Protein AF-A0A938UUN6-F1 (afdb_monomer_lite)

Secondary structure (DSSP, 8-state):
----HHHHHHHHHHHHHTTSS------------SS-SSSS--SS-TTSHHHHHHHHHHHHHHHHHHHHHHHHHHHHHHHGGGS---HHHHHHHHHHHHHHHHHHHHHHHHHHHHHHHH--SHHHHHHHHHHHHHHHHHHHHHHHHHHHHHHHHHHHHHHHHHHHHHHTTT--HHHHHHHHHHHHHHHHHHHHHHHHHHTSGGGGSHHHHHHHHHHHHHHHHHHHHHHHHHHHHHHHHHHHSTTTGGG--TTSS-TTHHHHHHHHHS---THHHHH-HHHHHHHHHHHHHHHHHHHHHHHHHHTT-

Radius of gyration: 27.57 Å; chains: 1; bounding box: 68×47×88 Å

Structure (mmCIF, N/CA/C/O backbone):
data_AF-A0A938UUN6-F1
#
_entry.id   AF-A0A938UUN6-F1
#
loop_
_atom_site.group_PDB
_atom_site.id
_atom_site.type_symbol
_atom_site.label_atom_id
_atom_site.label_alt_id
_atom_site.label_comp_id
_atom_site.label_asym_id
_atom_site.label_entity_id
_atom_site.label_seq_id
_atom_site.pdbx_PDB_ins_code
_atom_site.Cartn_x
_atom_site.Cartn_y
_atom_site.Cartn_z
_atom_site.occupancy
_atom_site.B_iso_or_equiv
_atom_site.auth_seq_id
_atom_site.auth_comp_id
_atom_site.auth_asym_id
_atom_site.auth_atom_id
_atom_site.pdbx_PDB_model_num
ATOM 1 N N . MET A 1 1 ? 4.860 22.320 1.928 1.00 34.38 1 MET A N 1
ATOM 2 C CA . MET A 1 1 ? 6.180 22.088 2.552 1.00 34.38 1 MET A CA 1
ATOM 3 C C . MET A 1 1 ? 6.520 20.613 2.392 1.00 34.38 1 MET A C 1
ATOM 5 O O . MET A 1 1 ? 6.027 19.795 3.152 1.00 34.38 1 MET A O 1
ATOM 9 N N . THR A 1 2 ? 7.254 20.252 1.341 1.00 38.56 2 THR A N 1
ATOM 10 C CA . THR A 1 2 ? 7.712 18.879 1.075 1.00 38.56 2 THR A CA 1
ATOM 11 C C . THR A 1 2 ? 9.034 18.655 1.800 1.00 38.56 2 THR A C 1
ATOM 13 O O . THR A 1 2 ? 10.016 19.330 1.496 1.00 38.56 2 THR A O 1
ATOM 16 N N . ALA A 1 3 ? 9.070 17.740 2.771 1.00 43.06 3 ALA A N 1
ATOM 17 C CA . ALA A 1 3 ? 10.335 17.292 3.344 1.00 43.06 3 ALA A CA 1
ATOM 18 C C . ALA A 1 3 ? 11.211 16.697 2.219 1.00 43.06 3 ALA A C 1
ATOM 20 O O . ALA A 1 3 ? 10.694 15.950 1.383 1.00 43.06 3 ALA A O 1
ATOM 21 N N . PRO A 1 4 ? 12.507 17.038 2.137 1.00 57.47 4 PRO A N 1
ATOM 22 C CA . PRO A 1 4 ? 13.344 16.596 1.031 1.00 57.47 4 PRO A CA 1
ATOM 23 C C . PRO A 1 4 ? 13.562 15.076 1.086 1.00 57.47 4 PRO A C 1
ATOM 25 O O . PRO A 1 4 ? 13.944 14.531 2.122 1.00 57.47 4 PRO A O 1
ATOM 28 N N . LEU A 1 5 ? 13.371 14.403 -0.058 1.00 55.12 5 LEU A N 1
ATOM 29 C CA . LEU A 1 5 ? 13.583 12.960 -0.311 1.00 55.12 5 LEU A CA 1
ATOM 30 C C . LEU A 1 5 ? 14.928 12.407 0.217 1.00 55.12 5 LEU A C 1
ATOM 32 O O . LEU A 1 5 ? 15.085 11.200 0.407 1.00 55.12 5 LEU A O 1
ATOM 36 N N . SER A 1 6 ? 15.904 13.278 0.482 1.00 57.16 6 SER A N 1
ATOM 37 C CA . SER A 1 6 ? 17.183 12.938 1.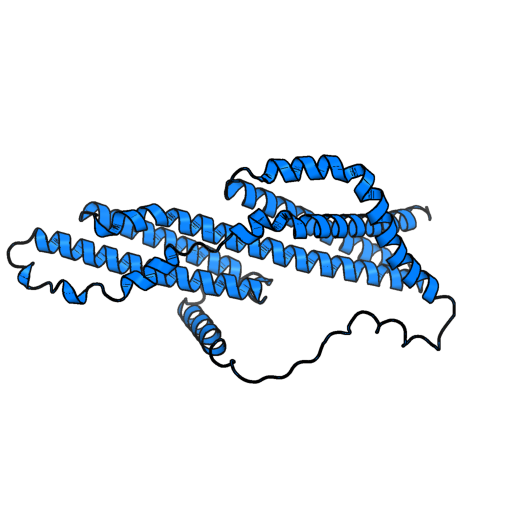111 1.00 57.16 6 SER A CA 1
ATOM 38 C C . SER A 1 6 ? 17.042 12.462 2.563 1.00 57.16 6 SER A C 1
ATOM 40 O O . SER A 1 6 ? 17.804 11.595 2.989 1.00 57.16 6 SER A O 1
ATOM 42 N N . VAL A 1 7 ? 16.058 12.969 3.314 1.00 65.12 7 VAL A N 1
ATOM 43 C CA . VAL A 1 7 ? 15.756 12.514 4.683 1.00 65.12 7 VAL A CA 1
ATOM 44 C C . VAL A 1 7 ? 15.177 11.101 4.652 1.00 65.12 7 VAL A C 1
ATOM 46 O O . VAL A 1 7 ? 15.563 10.258 5.459 1.00 65.12 7 VAL A O 1
ATOM 49 N N . TRP A 1 8 ? 14.333 10.812 3.659 1.00 60.59 8 TRP A N 1
ATOM 50 C CA . TRP A 1 8 ? 13.761 9.485 3.443 1.00 60.59 8 TRP A CA 1
ATOM 51 C C . TRP A 1 8 ? 14.830 8.443 3.086 1.00 60.59 8 TRP A C 1
ATOM 53 O O . TRP A 1 8 ? 14.900 7.407 3.743 1.00 60.59 8 TRP A O 1
ATOM 63 N N . ARG A 1 9 ? 15.744 8.740 2.146 1.00 65.00 9 ARG A N 1
ATOM 64 C CA . ARG A 1 9 ? 16.868 7.829 1.833 1.00 65.00 9 ARG A CA 1
ATOM 65 C C . ARG A 1 9 ? 17.742 7.542 3.055 1.00 65.00 9 ARG A C 1
ATOM 67 O O . ARG A 1 9 ? 18.175 6.408 3.229 1.00 65.00 9 ARG A O 1
ATOM 74 N N . LYS A 1 10 ? 17.969 8.540 3.919 1.00 72.56 10 LYS A N 1
ATOM 75 C CA . LYS A 1 10 ? 18.704 8.353 5.181 1.00 72.56 10 LYS A CA 1
ATOM 76 C C . LYS A 1 10 ? 17.948 7.466 6.172 1.00 72.56 10 LYS A C 1
ATOM 78 O O . LYS A 1 10 ? 18.575 6.626 6.804 1.00 72.56 10 LYS A O 1
ATOM 83 N N . HIS A 1 11 ? 16.628 7.615 6.291 1.00 58.16 11 HIS A N 1
ATOM 84 C CA . HIS A 1 11 ? 15.808 6.756 7.153 1.00 58.16 11 HIS A CA 1
ATOM 85 C C . HIS A 1 11 ? 15.756 5.307 6.654 1.00 58.16 11 HIS A C 1
ATOM 87 O O . HIS A 1 11 ? 15.952 4.391 7.444 1.00 58.16 11 HIS A O 1
ATOM 93 N N . VAL A 1 12 ? 15.578 5.084 5.348 1.00 56.88 12 VAL A N 1
ATOM 94 C CA . VAL A 1 12 ? 15.576 3.729 4.769 1.00 56.88 12 VAL A CA 1
ATOM 95 C C . VAL A 1 12 ? 16.955 3.072 4.894 1.00 56.88 12 VAL A C 1
ATOM 97 O O . VAL A 1 12 ? 17.035 1.906 5.269 1.00 56.88 12 VAL A O 1
ATOM 100 N N . ALA A 1 13 ? 18.045 3.816 4.670 1.00 61.34 13 ALA A N 1
ATOM 101 C CA . ALA A 1 13 ? 19.403 3.305 4.873 1.00 61.34 13 ALA A CA 1
ATOM 102 C C . ALA A 1 13 ? 19.695 2.967 6.348 1.00 61.34 13 ALA A C 1
ATOM 104 O O . ALA A 1 13 ? 20.354 1.969 6.630 1.00 61.34 13 ALA A O 1
ATOM 105 N N . ALA A 1 14 ? 19.176 3.757 7.294 1.00 59.62 14 ALA A N 1
ATOM 106 C CA . ALA A 1 14 ? 19.328 3.492 8.724 1.00 59.62 14 ALA A CA 1
ATOM 107 C C . ALA A 1 14 ? 18.537 2.253 9.182 1.00 59.62 14 ALA A C 1
ATOM 109 O O . ALA A 1 14 ? 19.056 1.460 9.961 1.00 59.62 14 ALA A O 1
ATOM 110 N N . VAL A 1 15 ? 17.317 2.056 8.665 1.00 53.44 15 VAL A N 1
ATOM 111 C CA . VAL A 1 15 ? 16.472 0.888 8.981 1.00 53.44 15 VAL A CA 1
ATOM 112 C C . VAL A 1 15 ? 16.995 -0.391 8.313 1.00 53.44 15 VAL A C 1
ATOM 114 O O . VAL A 1 15 ? 16.939 -1.458 8.917 1.00 53.44 15 VAL A O 1
ATOM 117 N N . GLY A 1 16 ? 17.552 -0.297 7.099 1.00 44.56 16 GLY A N 1
ATOM 118 C CA . GLY A 1 16 ? 18.192 -1.432 6.424 1.00 44.56 16 GLY A CA 1
ATOM 119 C C . GLY A 1 16 ? 19.479 -1.898 7.114 1.00 44.56 16 GLY A C 1
ATOM 120 O O . GLY A 1 16 ? 19.706 -3.094 7.231 1.00 44.56 16 GLY A O 1
ATOM 121 N N . SER A 1 17 ? 20.279 -0.967 7.644 1.00 46.09 17 SER A N 1
ATOM 122 C CA . SER A 1 17 ? 21.549 -1.271 8.325 1.00 46.09 17 SER A CA 1
ATOM 123 C C . SER A 1 17 ? 21.370 -1.984 9.677 1.00 46.09 17 SER A C 1
ATOM 125 O O . SER A 1 17 ? 22.230 -2.757 10.089 1.00 46.09 17 SER A O 1
ATOM 127 N N . SER A 1 18 ? 20.238 -1.791 10.371 1.00 45.94 18 SER A N 1
ATOM 128 C CA . SER A 1 18 ? 19.986 -2.467 11.655 1.00 45.94 18 SER A CA 1
ATOM 129 C C . SER A 1 18 ? 19.492 -3.912 11.525 1.00 45.94 18 SER A C 1
ATOM 131 O O . SER A 1 18 ? 19.490 -4.631 12.520 1.00 45.94 18 SER A O 1
ATOM 133 N N . ALA A 1 19 ? 19.051 -4.341 10.338 1.00 42.38 19 ALA A N 1
ATOM 134 C CA . ALA A 1 19 ? 18.477 -5.673 10.134 1.00 42.38 19 ALA A CA 1
ATOM 135 C C . ALA A 1 19 ? 19.534 -6.783 9.955 1.00 42.38 19 ALA A C 1
ATOM 137 O O . ALA A 1 19 ? 19.238 -7.940 10.239 1.00 42.38 19 ALA A O 1
ATOM 138 N N . ASP A 1 20 ? 20.771 -6.441 9.574 1.00 40.62 20 ASP A N 1
ATOM 139 C CA . ASP A 1 20 ? 21.842 -7.416 9.290 1.00 40.62 20 ASP A CA 1
ATOM 140 C C . ASP A 1 20 ? 22.753 -7.740 10.494 1.00 40.62 20 ASP A C 1
ATOM 142 O O . ASP A 1 20 ? 23.685 -8.535 10.379 1.00 40.62 20 ASP A O 1
ATOM 146 N N . ALA A 1 21 ? 22.498 -7.172 11.678 1.00 37.47 21 ALA A N 1
ATOM 147 C CA . ALA A 1 21 ? 23.401 -7.284 12.833 1.00 37.47 21 ALA A CA 1
ATOM 148 C C . ALA A 1 21 ? 23.001 -8.332 13.899 1.00 37.47 21 ALA A C 1
ATOM 150 O O . ALA A 1 21 ? 23.524 -8.291 15.011 1.00 37.47 21 ALA A O 1
ATOM 151 N N . GLY A 1 22 ? 22.086 -9.267 13.612 1.00 35.47 22 GLY A N 1
ATOM 152 C CA . GLY A 1 22 ? 21.498 -10.122 14.654 1.00 35.47 22 GLY A CA 1
ATOM 153 C C . GLY A 1 22 ? 21.204 -11.562 14.247 1.00 35.47 22 GLY A C 1
ATOM 154 O O . GLY A 1 22 ? 20.054 -11.981 14.281 1.00 35.47 22 GLY A O 1
ATOM 155 N N . SER A 1 23 ? 22.231 -12.341 13.912 1.00 39.91 23 SER A N 1
ATOM 156 C CA . SER A 1 23 ? 22.142 -13.804 13.894 1.00 39.91 23 SER A CA 1
ATOM 157 C C . SER A 1 23 ? 23.344 -14.381 14.632 1.00 39.91 23 SER A C 1
ATOM 159 O O . SER A 1 23 ? 24.474 -14.101 14.238 1.00 39.91 23 SER A O 1
ATOM 161 N N . VAL A 1 24 ? 23.066 -15.145 15.700 1.00 35.47 24 VAL A N 1
ATOM 162 C CA . VAL A 1 24 ? 23.834 -16.259 16.310 1.00 35.47 24 VAL A CA 1
ATOM 163 C C . VAL A 1 24 ? 23.710 -16.257 17.853 1.00 35.47 24 VAL A C 1
ATOM 165 O O . VAL A 1 24 ? 23.953 -15.251 18.512 1.00 35.47 24 VAL A O 1
ATOM 168 N N . VAL A 1 25 ? 23.392 -17.453 18.388 1.00 36.19 25 VAL A N 1
ATOM 169 C CA . VAL A 1 25 ? 23.166 -17.897 19.793 1.00 36.19 25 VAL A CA 1
ATOM 170 C C . VAL A 1 25 ? 21.783 -17.533 20.368 1.00 36.19 25 VAL A C 1
ATOM 172 O O . VAL A 1 25 ? 21.429 -16.369 20.413 1.00 36.19 25 VAL A O 1
ATOM 175 N N . GLY A 1 26 ? 20.917 -18.422 20.866 1.00 29.77 26 GLY A N 1
ATOM 176 C CA . GLY A 1 26 ? 20.981 -19.837 21.242 1.00 29.77 26 GLY A CA 1
ATOM 177 C C . GLY A 1 26 ? 20.066 -20.059 22.467 1.00 29.77 26 GLY A C 1
ATOM 178 O O . GLY A 1 26 ? 19.917 -19.155 23.281 1.00 29.77 26 GLY A O 1
ATOM 179 N N . GLY A 1 27 ? 19.490 -21.259 22.624 1.00 28.11 27 GLY A N 1
ATOM 180 C CA . GLY A 1 27 ? 18.958 -21.749 23.909 1.00 28.11 27 GLY A CA 1
ATOM 181 C C . GLY A 1 27 ? 17.434 -21.696 24.079 1.00 28.11 27 GLY A C 1
ATOM 182 O O . GLY A 1 27 ? 16.834 -20.631 24.161 1.00 28.11 27 GLY A O 1
ATOM 183 N N . GLY A 1 28 ? 16.812 -22.875 24.145 1.00 33.62 28 GLY A N 1
ATOM 184 C CA . GLY A 1 28 ? 15.371 -23.038 24.317 1.00 33.62 28 GLY A CA 1
ATOM 185 C C . GLY A 1 28 ? 14.855 -22.868 25.747 1.00 33.62 28 GLY A C 1
ATOM 186 O O . GLY A 1 28 ? 15.599 -22.988 26.712 1.00 33.62 28 GLY A O 1
ATOM 187 N N . ALA A 1 29 ? 13.546 -22.633 25.836 1.00 36.09 29 ALA A N 1
ATOM 188 C CA . ALA A 1 29 ? 12.606 -23.002 26.899 1.00 36.09 29 ALA A CA 1
ATOM 189 C C . ALA A 1 29 ? 11.280 -22.292 26.579 1.00 36.09 29 ALA A C 1
ATOM 191 O O . ALA A 1 29 ? 11.293 -21.095 26.305 1.00 36.09 29 ALA A O 1
ATOM 192 N N . GLY A 1 30 ? 10.138 -22.990 26.607 1.00 26.08 30 GLY A N 1
ATOM 193 C CA . GLY A 1 30 ? 8.858 -22.285 26.477 1.00 26.08 30 GLY A CA 1
ATOM 194 C C . GLY A 1 30 ? 7.613 -23.079 26.091 1.00 26.08 30 GLY A C 1
ATOM 195 O O . GLY A 1 30 ? 6.783 -22.544 25.367 1.00 26.08 30 GLY A O 1
ATOM 196 N N . VAL A 1 31 ? 7.427 -24.314 26.570 1.00 38.75 31 VAL A N 1
ATOM 197 C CA . VAL A 1 31 ? 6.068 -24.875 26.687 1.00 38.75 31 VAL A CA 1
ATOM 198 C C . VAL A 1 31 ? 5.591 -24.557 28.097 1.00 38.75 31 VAL A C 1
ATOM 200 O O . VAL A 1 31 ? 6.083 -25.141 29.058 1.00 38.75 31 VAL A O 1
ATOM 203 N N . GLY A 1 32 ? 4.670 -23.604 28.229 1.00 32.41 32 GLY A N 1
ATOM 204 C CA . GLY A 1 32 ? 4.061 -23.291 29.521 1.00 32.41 32 GLY A CA 1
ATOM 205 C C . GLY A 1 32 ? 3.593 -21.851 29.655 1.00 32.41 32 GLY A C 1
ATOM 206 O O . GLY A 1 32 ? 4.102 -21.120 30.496 1.00 32.41 32 GLY A O 1
ATOM 207 N N . LEU A 1 33 ? 2.608 -21.433 28.860 1.00 30.97 33 LEU A N 1
ATOM 208 C CA . LEU A 1 33 ? 1.919 -20.162 29.097 1.00 30.97 33 LEU A CA 1
ATOM 209 C C . LEU A 1 33 ? 0.426 -20.295 28.780 1.00 30.97 33 LEU A C 1
ATOM 211 O O . LEU A 1 33 ? -0.103 -19.697 27.854 1.00 30.97 33 LEU A O 1
ATOM 215 N N . ALA A 1 34 ? -0.245 -21.140 29.566 1.00 32.47 34 ALA A N 1
ATOM 216 C CA . ALA A 1 34 ? -1.706 -21.227 29.597 1.00 32.47 34 ALA A CA 1
ATOM 217 C C . ALA A 1 34 ? -2.294 -21.254 31.024 1.00 32.47 34 ALA A C 1
ATOM 219 O O . ALA A 1 34 ? -3.498 -21.406 31.175 1.00 32.47 34 ALA A O 1
ATOM 220 N N . LEU A 1 35 ? -1.496 -21.093 32.089 1.00 34.62 35 LEU A N 1
ATOM 221 C CA . LEU A 1 35 ? -1.971 -21.345 33.463 1.00 34.62 35 LEU A CA 1
ATOM 222 C C . LEU A 1 35 ? -1.384 -20.400 34.528 1.00 34.62 35 LEU A C 1
ATOM 224 O O . LEU A 1 35 ? -1.095 -20.815 35.644 1.00 34.62 35 LEU A O 1
ATOM 228 N N . ALA A 1 36 ? -1.225 -19.112 34.210 1.00 31.00 36 ALA A N 1
ATOM 229 C CA . ALA A 1 36 ? -0.698 -18.124 35.162 1.00 31.00 36 ALA A CA 1
ATOM 230 C C . ALA A 1 36 ? -1.547 -16.843 35.272 1.00 31.00 36 ALA A C 1
ATOM 232 O O . ALA A 1 36 ? -1.008 -15.753 35.417 1.00 31.00 36 ALA A O 1
ATOM 233 N N . VAL A 1 37 ? -2.879 -16.963 35.224 1.00 33.66 37 VAL A N 1
ATOM 234 C CA . VAL A 1 37 ? -3.795 -15.864 35.613 1.00 33.66 37 VAL A CA 1
ATOM 235 C C . VAL A 1 37 ? -4.609 -16.203 36.876 1.00 33.66 37 VAL A C 1
ATOM 237 O O . VAL A 1 37 ? -5.248 -15.335 37.458 1.00 33.66 37 VAL A O 1
ATOM 240 N N . THR A 1 38 ? -4.516 -17.425 37.408 1.00 38.12 38 THR A N 1
ATOM 241 C CA . THR A 1 38 ? -5.409 -17.871 38.497 1.00 38.12 38 THR A CA 1
ATOM 242 C C . THR A 1 38 ? -4.829 -17.754 39.916 1.00 38.12 38 THR A C 1
ATOM 244 O O . THR A 1 38 ? -5.516 -18.105 40.867 1.00 38.12 38 THR A O 1
ATOM 247 N N . ALA A 1 39 ? -3.602 -17.256 40.116 1.00 35.31 39 ALA A N 1
ATOM 248 C CA . ALA A 1 39 ? -2.923 -17.359 41.422 1.00 35.31 39 ALA A CA 1
ATOM 249 C C . ALA A 1 39 ? -2.543 -16.028 42.105 1.00 35.31 39 ALA A C 1
ATOM 251 O O . ALA A 1 39 ? -1.667 -16.022 42.964 1.00 35.31 39 ALA A O 1
ATOM 252 N N . ALA A 1 40 ? -3.192 -14.906 41.772 1.00 34.53 40 ALA A N 1
ATOM 253 C CA . ALA A 1 40 ? -2.901 -13.613 42.417 1.00 34.53 40 ALA A CA 1
ATOM 254 C C . ALA A 1 40 ? -4.145 -12.844 42.905 1.00 34.53 40 ALA A C 1
ATOM 256 O O . ALA A 1 40 ? -4.143 -11.618 42.930 1.00 34.53 40 ALA A O 1
ATOM 257 N N . PHE A 1 41 ? -5.205 -13.546 43.321 1.00 38.66 41 PHE A N 1
ATOM 258 C CA . PHE A 1 41 ? -6.362 -12.931 43.988 1.00 38.66 41 PHE A CA 1
ATOM 259 C C . PHE A 1 41 ? -6.840 -13.783 45.169 1.00 38.66 41 PHE A C 1
ATOM 261 O O . PHE A 1 41 ? -7.913 -14.377 45.160 1.00 38.66 41 PHE A O 1
ATOM 268 N N . SER A 1 42 ? -6.029 -13.833 46.221 1.00 41.56 42 SER A N 1
ATOM 269 C CA . SER A 1 42 ? -6.415 -14.391 47.519 1.00 41.56 42 SER A CA 1
ATOM 270 C C . SER A 1 42 ? -6.209 -13.346 48.615 1.00 41.56 42 SER A C 1
ATOM 272 O O . SER A 1 42 ? -5.320 -13.502 49.443 1.00 41.56 42 SER A O 1
ATOM 274 N N . ALA A 1 43 ? -6.987 -12.255 48.588 1.00 42.69 43 ALA A N 1
ATOM 275 C CA . ALA A 1 43 ? -7.134 -11.358 49.750 1.00 42.69 43 ALA A CA 1
ATOM 276 C C . ALA A 1 43 ? -8.291 -10.333 49.685 1.00 42.69 43 ALA A C 1
ATOM 278 O O . ALA A 1 43 ? -8.415 -9.530 50.605 1.00 42.69 43 ALA A O 1
ATOM 279 N N . ALA A 1 44 ? -9.154 -10.311 48.660 1.00 40.00 44 ALA A N 1
ATOM 280 C CA . ALA A 1 44 ? -10.267 -9.356 48.631 1.00 40.00 44 ALA A CA 1
ATOM 281 C C . ALA A 1 44 ? -11.519 -9.938 47.958 1.00 40.00 44 ALA A C 1
ATOM 283 O O . ALA A 1 44 ? -11.576 -10.053 46.740 1.00 40.00 44 ALA A O 1
ATOM 284 N N . GLY A 1 45 ? -12.518 -10.270 48.782 1.00 39.22 45 GLY A N 1
ATOM 285 C CA . GLY A 1 45 ? -13.933 -10.371 48.412 1.00 39.22 45 GLY A CA 1
ATOM 286 C C . GLY A 1 45 ? -14.322 -11.506 47.459 1.00 39.22 45 GLY A C 1
ATOM 287 O O . GLY A 1 45 ? -14.149 -11.414 46.248 1.00 39.22 45 GLY A O 1
ATOM 288 N N . ALA A 1 46 ? -15.017 -12.513 47.991 1.00 42.81 46 ALA A N 1
ATOM 289 C CA . ALA A 1 46 ? -15.646 -13.609 47.243 1.00 42.81 46 ALA A CA 1
ATOM 290 C C . ALA A 1 46 ? -16.709 -13.178 46.193 1.00 42.81 46 ALA A C 1
ATOM 292 O O . ALA A 1 46 ? -17.316 -14.032 45.556 1.00 42.81 46 ALA A O 1
ATOM 293 N N . GLY A 1 47 ? -16.933 -11.875 45.978 1.00 40.25 47 GLY A N 1
ATOM 294 C CA . GLY A 1 47 ? -17.883 -11.341 44.994 1.00 40.25 47 GLY A CA 1
ATOM 295 C C . GLY A 1 47 ? -17.317 -11.110 43.586 1.00 40.25 47 GLY A C 1
ATOM 296 O O . GLY A 1 47 ? -18.091 -11.016 42.639 1.00 40.25 47 GLY A O 1
ATOM 297 N N . SER A 1 48 ? -15.991 -11.046 43.408 1.00 42.56 48 SER A N 1
ATOM 298 C CA . SER A 1 48 ? -15.388 -10.602 42.133 1.00 42.56 48 SER A CA 1
ATOM 299 C C . SER A 1 48 ? -14.987 -11.739 41.183 1.00 42.56 48 SER A C 1
ATOM 301 O O . SER A 1 48 ? -14.821 -11.518 39.986 1.00 42.56 48 SER A O 1
ATOM 303 N N . VAL A 1 49 ? -14.864 -12.973 41.683 1.00 43.06 49 VAL A N 1
ATOM 304 C CA . VAL A 1 49 ? -14.416 -14.134 40.883 1.00 43.06 49 VAL A CA 1
ATOM 305 C C . VAL A 1 49 ? -15.523 -14.654 39.954 1.00 43.06 49 VAL A C 1
ATOM 307 O O . VAL A 1 49 ? -15.237 -15.180 38.879 1.00 43.06 49 VAL A O 1
ATOM 310 N N . ALA A 1 50 ? -16.795 -14.431 40.301 1.00 44.00 50 ALA A N 1
ATOM 311 C CA . ALA A 1 50 ? -17.923 -14.842 39.467 1.00 44.00 50 ALA A CA 1
ATOM 312 C C . ALA A 1 50 ? -17.989 -14.072 38.132 1.00 44.00 50 ALA A C 1
ATOM 314 O O . ALA A 1 50 ? -18.317 -14.661 37.107 1.00 44.00 50 ALA A O 1
ATOM 315 N N . LEU A 1 51 ? -17.613 -12.789 38.094 1.00 42.62 51 LEU A N 1
ATOM 316 C CA . LEU A 1 51 ? -17.716 -11.970 36.877 1.00 42.62 51 LEU A CA 1
ATOM 317 C C . LEU A 1 51 ? -16.632 -12.289 35.832 1.00 42.62 51 LEU A C 1
ATOM 319 O O . LEU A 1 51 ? -16.923 -12.299 34.637 1.00 42.62 51 LEU A O 1
ATOM 323 N N . ALA A 1 52 ? -15.412 -12.631 36.257 1.00 43.97 52 ALA A N 1
ATOM 324 C CA . ALA A 1 52 ? -14.334 -13.014 35.337 1.00 43.97 52 ALA A CA 1
ATOM 325 C C . ALA A 1 52 ? -14.563 -14.401 34.698 1.00 43.97 52 ALA A C 1
ATOM 327 O O . ALA A 1 52 ? -14.263 -14.612 33.518 1.00 43.97 52 ALA A O 1
ATOM 328 N N . ALA A 1 53 ? -15.152 -15.338 35.451 1.00 41.00 53 ALA A N 1
ATOM 329 C CA . ALA A 1 53 ? -15.538 -16.651 34.934 1.00 41.00 53 ALA A CA 1
ATOM 330 C C . ALA A 1 53 ? -16.766 -16.570 34.010 1.00 41.00 53 ALA A C 1
ATOM 332 O O . ALA A 1 53 ? -16.805 -17.252 32.990 1.00 41.00 53 ALA A O 1
ATOM 333 N N . VAL A 1 54 ? -17.737 -15.695 34.304 1.00 46.62 54 VAL A N 1
ATOM 334 C CA . VAL A 1 54 ? -18.920 -15.482 33.447 1.00 46.62 54 VAL A CA 1
ATOM 335 C C . VAL A 1 54 ? -18.553 -14.805 32.123 1.00 46.62 54 VAL A C 1
ATOM 337 O O . VAL A 1 54 ? -19.095 -15.185 31.089 1.00 46.62 54 VAL A O 1
ATOM 340 N N . GLY A 1 55 ? -17.587 -13.880 32.106 1.00 43.44 55 GLY A N 1
ATOM 341 C CA . GLY A 1 55 ? -17.122 -13.256 30.861 1.00 43.44 55 GLY A CA 1
ATOM 342 C C . GLY A 1 55 ? -16.446 -14.241 29.898 1.00 43.44 55 GLY A C 1
ATOM 343 O O . GLY A 1 55 ? -16.712 -14.224 28.699 1.00 43.44 55 GLY A O 1
ATOM 344 N N . THR A 1 56 ? -15.618 -15.151 30.416 1.00 45.94 56 THR A N 1
ATOM 345 C CA . THR A 1 56 ? -14.882 -16.129 29.592 1.00 45.94 56 THR A CA 1
ATOM 346 C C . THR A 1 56 ? -15.745 -17.320 29.159 1.00 45.94 56 THR A C 1
ATOM 348 O O . THR A 1 56 ? -15.676 -17.730 27.999 1.00 45.94 56 THR A O 1
ATOM 351 N N . LEU A 1 57 ? -16.624 -17.835 30.030 1.00 43.16 57 LEU A N 1
ATOM 352 C CA . LEU A 1 57 ? -17.597 -18.879 29.666 1.00 43.16 57 LEU A CA 1
ATOM 353 C C . LEU A 1 57 ? -18.730 -18.356 28.775 1.00 43.16 57 LEU A C 1
ATOM 355 O O . LEU A 1 57 ? -19.197 -19.090 27.904 1.00 43.16 57 LEU A O 1
ATOM 359 N N . GLY A 1 58 ? -19.153 -17.101 28.954 1.00 46.81 58 GLY A N 1
ATOM 360 C CA . GLY A 1 58 ? -20.159 -16.456 28.109 1.00 46.81 58 GLY A CA 1
ATOM 361 C C . GLY A 1 58 ? -19.697 -16.349 26.657 1.00 46.81 58 GLY A C 1
ATOM 362 O O . GLY A 1 58 ? -20.411 -16.785 25.756 1.00 46.81 58 GLY A O 1
ATOM 363 N N . LEU A 1 59 ? -18.463 -15.888 26.431 1.00 46.84 59 LEU A N 1
ATOM 364 C CA . LEU A 1 59 ? -17.862 -15.812 25.094 1.00 46.84 59 LEU A CA 1
ATOM 365 C C . LEU A 1 59 ? -17.712 -17.200 24.438 1.00 46.84 59 LEU A C 1
ATOM 367 O O . LEU A 1 59 ? -18.013 -17.360 23.255 1.00 46.84 59 LEU A O 1
ATOM 371 N N . ALA A 1 60 ? -17.324 -18.227 25.204 1.00 46.16 60 ALA A N 1
ATOM 372 C CA . ALA A 1 60 ? -17.178 -19.592 24.687 1.00 46.16 60 ALA A CA 1
ATOM 373 C C . ALA A 1 60 ? -18.527 -20.251 24.324 1.00 46.16 60 ALA A C 1
ATOM 375 O O . ALA A 1 60 ? -18.643 -20.932 23.301 1.00 46.16 60 ALA A O 1
ATOM 376 N N . LEU A 1 61 ? -19.568 -20.043 25.139 1.00 50.34 61 LEU A N 1
ATOM 377 C CA . LEU A 1 61 ? -20.894 -20.626 24.908 1.00 50.34 61 LEU A CA 1
ATOM 378 C C . LEU A 1 61 ? -21.684 -19.901 23.810 1.00 50.34 61 LEU A C 1
ATOM 380 O O . LEU A 1 61 ? -22.418 -20.567 23.072 1.00 50.34 61 LEU A O 1
ATOM 384 N N . LEU A 1 62 ? -21.518 -18.581 23.647 1.00 48.66 62 LEU A N 1
ATOM 385 C CA . LEU A 1 62 ? -22.087 -17.864 22.499 1.00 48.66 62 LEU A CA 1
ATOM 386 C C . LEU A 1 62 ? -21.415 -18.289 21.185 1.00 48.66 62 LEU A C 1
ATOM 388 O O . LEU A 1 62 ? -22.126 -18.623 20.232 1.00 48.66 62 LEU A O 1
ATOM 392 N N . GLY A 1 63 ? -20.085 -18.440 21.167 1.00 43.25 63 GLY A N 1
ATOM 393 C CA . GLY A 1 63 ? -19.356 -18.963 20.003 1.00 43.25 63 GLY A CA 1
ATOM 394 C C . GLY A 1 63 ? -19.866 -20.336 19.533 1.00 43.25 63 GLY A C 1
ATOM 395 O O . GLY A 1 63 ? -20.139 -20.539 18.347 1.00 43.25 63 GLY A O 1
ATOM 396 N N . ALA A 1 64 ? -20.114 -21.266 20.464 1.00 48.75 64 ALA A N 1
ATOM 397 C CA . ALA A 1 64 ? -20.596 -22.616 20.147 1.00 48.75 64 ALA A CA 1
ATOM 398 C C . ALA A 1 64 ? -22.040 -22.662 19.603 1.00 48.75 64 ALA A C 1
ATOM 400 O O . ALA A 1 64 ? -22.400 -23.571 18.844 1.00 48.75 64 ALA A O 1
ATOM 401 N N . ARG A 1 65 ? -22.893 -21.704 19.988 1.00 51.81 65 ARG A N 1
ATOM 402 C CA . ARG A 1 65 ? -24.306 -21.664 19.571 1.00 51.81 65 ARG A CA 1
ATOM 403 C C . ARG A 1 65 ? -24.479 -21.019 18.195 1.00 51.81 65 ARG A C 1
ATOM 405 O O . ARG A 1 65 ? -25.334 -21.454 17.422 1.00 51.81 65 ARG A O 1
ATOM 412 N N . LEU A 1 66 ? -23.640 -20.039 17.870 1.00 51.16 66 LEU A N 1
ATOM 413 C CA . LEU A 1 66 ? -23.651 -19.331 16.586 1.00 51.16 66 LEU A CA 1
ATOM 414 C C . LEU A 1 66 ? -23.021 -20.141 15.454 1.00 51.16 66 LEU A C 1
ATOM 416 O O . LEU A 1 66 ? -23.569 -20.150 14.347 1.00 51.16 66 LEU A O 1
ATOM 420 N N . GLY A 1 67 ? -21.964 -20.911 15.740 1.00 47.69 67 GLY A N 1
ATOM 421 C CA . GLY A 1 67 ? -21.354 -21.822 14.764 1.00 47.69 67 GLY A CA 1
ATOM 422 C C . GLY A 1 67 ? -22.359 -22.803 14.142 1.00 47.69 67 GLY A C 1
ATOM 423 O O . GLY A 1 67 ? -22.272 -23.114 12.957 1.00 47.69 67 GLY A O 1
ATOM 424 N N . ARG A 1 68 ? -23.396 -23.216 14.890 1.00 57.53 68 ARG A N 1
ATOM 425 C CA . ARG A 1 68 ? -24.449 -24.114 14.375 1.00 57.53 68 ARG A CA 1
ATOM 426 C C . ARG A 1 68 ? -25.496 -23.430 13.497 1.00 57.53 68 ARG A C 1
ATOM 428 O O . ARG A 1 68 ? -26.099 -24.105 12.670 1.00 57.53 68 ARG A O 1
ATOM 435 N N . ARG A 1 69 ? -25.756 -22.131 13.685 1.00 59.09 69 ARG A N 1
ATOM 436 C CA . ARG A 1 69 ? -26.819 -21.413 12.953 1.00 59.09 69 ARG A CA 1
ATOM 437 C C . ARG A 1 69 ? -26.323 -20.750 11.675 1.00 59.09 69 ARG A C 1
ATOM 439 O O . ARG A 1 69 ? -27.057 -20.724 10.694 1.00 59.09 69 ARG A O 1
ATOM 446 N N . HIS A 1 70 ? -25.096 -20.236 11.682 1.00 48.59 70 HIS A N 1
ATOM 447 C CA . HIS A 1 70 ? -24.537 -19.495 10.547 1.00 48.59 70 HIS A CA 1
ATOM 448 C C . HIS A 1 70 ? -23.404 -20.231 9.823 1.00 48.59 70 HIS A C 1
ATOM 450 O O . HIS A 1 70 ? -23.030 -19.824 8.726 1.00 48.59 70 HIS A O 1
ATOM 456 N N . GLY A 1 71 ? -22.917 -21.345 10.381 1.00 50.12 71 GLY A N 1
ATOM 457 C CA . GLY A 1 71 ? -21.867 -22.175 9.785 1.00 50.12 71 GLY A CA 1
ATOM 458 C C . GLY A 1 71 ? -22.110 -22.595 8.327 1.00 50.12 71 GLY A C 1
ATOM 459 O O . GLY A 1 71 ? -21.189 -22.439 7.531 1.00 50.12 71 GLY A O 1
ATOM 460 N N . PRO A 1 72 ? -23.316 -23.050 7.919 1.00 55.50 72 PRO A N 1
ATOM 461 C CA . PRO A 1 72 ? -23.531 -23.526 6.548 1.00 55.50 72 PRO A CA 1
ATOM 462 C C . PRO A 1 72 ? -23.496 -22.398 5.504 1.00 55.50 72 PRO A C 1
ATOM 464 O O . PRO A 1 72 ? -22.843 -22.529 4.475 1.00 55.50 72 PRO A O 1
ATOM 467 N N . ALA A 1 73 ? -24.135 -21.258 5.792 1.00 60.00 73 ALA A N 1
ATOM 468 C CA . ALA A 1 73 ? -24.180 -20.109 4.881 1.00 60.00 73 ALA A CA 1
ATOM 469 C C . ALA A 1 73 ? -22.822 -19.392 4.769 1.00 60.00 73 ALA A C 1
ATOM 471 O O . ALA A 1 73 ? -22.494 -18.814 3.732 1.00 60.00 73 ALA A O 1
ATOM 472 N N . LEU A 1 74 ? -22.019 -19.426 5.837 1.00 49.62 74 LEU A N 1
ATOM 473 C CA . LEU A 1 74 ? -20.634 -18.966 5.790 1.00 49.62 74 LEU A CA 1
ATOM 474 C C . LEU A 1 74 ? -19.771 -19.949 4.990 1.00 49.62 74 LEU A C 1
ATOM 476 O O . LEU A 1 74 ? -19.028 -19.506 4.120 1.00 49.62 74 LEU A O 1
ATOM 480 N N . ALA A 1 75 ? -19.920 -21.261 5.201 1.00 48.62 75 ALA A N 1
ATOM 481 C CA . ALA A 1 75 ? -19.181 -22.289 4.467 1.00 48.62 75 ALA A CA 1
ATOM 482 C C . ALA A 1 75 ? -19.424 -22.241 2.945 1.00 48.62 75 ALA A C 1
ATOM 484 O O . ALA A 1 75 ? -18.467 -22.363 2.184 1.00 48.62 75 ALA A O 1
ATOM 485 N N . GLU A 1 76 ? -20.655 -21.981 2.488 1.00 51.97 76 GLU A N 1
ATOM 486 C CA . GLU A 1 76 ? -20.941 -21.761 1.058 1.00 51.97 76 GLU A CA 1
ATOM 487 C C . GLU A 1 76 ? -20.221 -20.524 0.499 1.00 51.97 76 GLU A C 1
ATOM 489 O O . GLU A 1 76 ? -19.615 -20.597 -0.569 1.00 51.97 76 GLU A O 1
ATOM 494 N N . ARG A 1 77 ? -20.179 -19.409 1.243 1.00 54.00 77 ARG A N 1
ATOM 495 C CA . ARG A 1 77 ? -19.411 -18.212 0.841 1.00 54.00 77 ARG A CA 1
ATOM 496 C C . ARG A 1 77 ? -17.897 -18.443 0.830 1.00 54.00 77 ARG A C 1
ATOM 498 O O . ARG A 1 77 ? -17.194 -17.792 0.057 1.00 54.00 77 ARG A O 1
ATOM 505 N N . TYR A 1 78 ? -17.393 -19.345 1.673 1.00 49.75 78 TYR A N 1
ATOM 506 C CA . TYR A 1 78 ? -15.983 -19.747 1.689 1.00 49.75 78 TYR A CA 1
ATOM 507 C C . TYR A 1 78 ? -15.630 -20.695 0.535 1.00 49.75 78 TYR A C 1
ATOM 509 O O . TYR A 1 78 ? -14.520 -20.621 0.011 1.0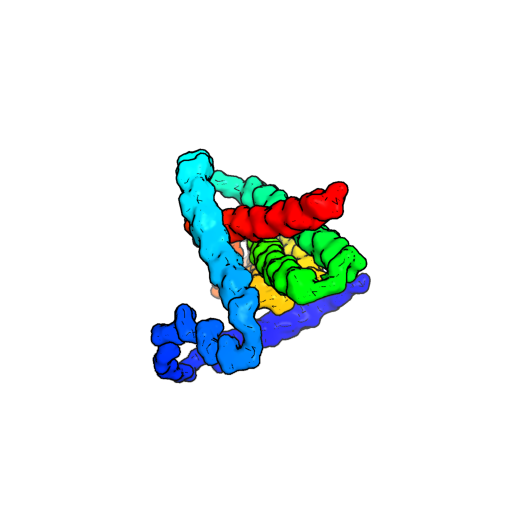0 49.75 78 TYR A O 1
ATOM 517 N N . LEU A 1 79 ? -16.558 -21.551 0.099 1.00 47.75 79 LEU A N 1
ATOM 518 C CA . LEU A 1 79 ? -16.343 -22.455 -1.037 1.00 47.75 79 LEU A CA 1
ATOM 519 C C . LEU A 1 79 ? -16.342 -21.716 -2.385 1.00 47.75 79 LEU A C 1
ATOM 521 O O . LEU A 1 79 ? -15.559 -22.071 -3.265 1.00 47.75 79 LEU A O 1
ATOM 525 N N . ASP A 1 80 ? -17.113 -20.632 -2.509 1.00 48.03 80 ASP A N 1
ATOM 526 C CA . ASP A 1 80 ? -17.118 -19.759 -3.696 1.00 48.03 80 ASP A CA 1
ATOM 527 C C . ASP A 1 80 ? -15.874 -18.838 -3.784 1.00 48.03 80 ASP A C 1
ATOM 529 O O . ASP A 1 80 ? -15.582 -18.227 -4.813 1.00 48.03 80 ASP A O 1
ATOM 533 N N . ALA A 1 81 ? -15.072 -18.757 -2.712 1.00 49.97 81 ALA A N 1
ATOM 534 C CA . ALA A 1 81 ? -13.895 -17.887 -2.617 1.00 49.97 81 ALA A CA 1
ATOM 535 C C . ALA A 1 81 ? -12.668 -18.363 -3.422 1.00 49.97 81 ALA A C 1
ATOM 537 O O . ALA A 1 81 ? -11.645 -17.682 -3.424 1.00 49.97 81 ALA A O 1
ATOM 538 N N . ARG A 1 82 ? -12.751 -19.499 -4.129 1.00 51.03 82 ARG A N 1
ATOM 539 C CA . ARG A 1 82 ? -11.659 -20.004 -4.985 1.00 51.03 82 ARG A CA 1
ATOM 540 C C . ARG A 1 82 ? -11.561 -19.320 -6.349 1.00 51.03 82 ARG A C 1
ATOM 542 O O . ARG A 1 82 ? -10.622 -19.605 -7.090 1.00 51.03 82 ARG A O 1
ATOM 549 N N . GLN A 1 83 ? -12.495 -18.438 -6.705 1.00 50.12 83 GLN A N 1
ATOM 550 C CA . GLN A 1 83 ? -12.349 -17.651 -7.928 1.00 50.12 83 GLN A CA 1
ATOM 551 C C . GLN A 1 83 ? -11.274 -16.568 -7.750 1.00 50.12 83 GLN A C 1
ATOM 553 O O . GLN A 1 83 ? -11.233 -15.923 -6.699 1.00 50.12 83 GLN A O 1
ATOM 558 N N . PRO A 1 84 ? -10.416 -16.330 -8.760 1.00 56.72 84 PRO A N 1
ATOM 559 C CA . PRO A 1 84 ? -9.426 -15.262 -8.711 1.00 56.72 84 PRO A CA 1
ATOM 560 C C . PRO A 1 84 ? -10.139 -13.910 -8.590 1.00 56.72 84 PRO A C 1
ATOM 562 O O . PRO A 1 84 ? -10.678 -13.380 -9.561 1.00 56.72 84 PRO A O 1
ATOM 565 N N . ARG A 1 85 ? -10.175 -13.351 -7.376 1.00 72.06 85 ARG A N 1
ATOM 566 C CA . ARG A 1 85 ? -10.750 -12.024 -7.138 1.00 72.06 85 ARG A CA 1
ATOM 567 C C . ARG A 1 85 ? -9.828 -10.960 -7.715 1.00 72.06 85 ARG A C 1
ATOM 569 O O . ARG A 1 85 ? -8.612 -11.010 -7.538 1.00 72.06 85 ARG A O 1
ATOM 576 N N . SER A 1 86 ? -10.412 -9.968 -8.382 1.00 86.81 86 SER A N 1
ATOM 577 C CA . SER A 1 86 ? -9.648 -8.809 -8.841 1.00 86.81 86 SER A CA 1
ATOM 578 C C . SER A 1 86 ? -9.097 -8.023 -7.641 1.00 86.81 86 SER A C 1
ATOM 580 O O . SER A 1 86 ? -9.756 -7.919 -6.604 1.00 86.81 86 SER A O 1
ATOM 582 N N . LEU A 1 87 ? -7.914 -7.413 -7.782 1.00 85.69 87 LEU A N 1
ATOM 583 C CA . LEU A 1 87 ? -7.341 -6.553 -6.735 1.00 85.69 87 LEU A CA 1
ATOM 584 C C . LEU A 1 87 ? -8.238 -5.353 -6.393 1.00 85.69 87 LEU A C 1
ATOM 586 O O . LEU A 1 87 ? -8.130 -4.811 -5.297 1.00 85.69 87 LEU A O 1
ATOM 590 N N . LEU A 1 88 ? -9.098 -4.919 -7.320 1.00 87.56 88 LEU A N 1
ATOM 591 C CA . LEU A 1 88 ? -10.070 -3.851 -7.075 1.00 87.56 88 LEU A CA 1
ATOM 592 C C . LEU A 1 88 ? -11.151 -4.317 -6.098 1.00 87.56 88 LEU A C 1
ATOM 594 O O . LEU A 1 88 ? -11.368 -3.666 -5.086 1.00 87.56 88 LEU A O 1
ATOM 598 N N . THR A 1 89 ? -11.728 -5.497 -6.330 1.00 87.50 89 THR A N 1
ATOM 599 C CA . THR A 1 89 ? -12.721 -6.093 -5.424 1.00 87.50 89 THR A CA 1
ATOM 600 C C . THR A 1 89 ? -12.147 -6.298 -4.022 1.00 87.50 89 THR A C 1
ATOM 602 O O . THR A 1 89 ? -12.791 -5.958 -3.036 1.00 87.50 89 THR A O 1
ATOM 605 N N . VAL A 1 90 ? -10.909 -6.795 -3.922 1.00 87.31 90 VAL A N 1
ATOM 606 C CA . VAL A 1 90 ? -10.227 -6.972 -2.627 1.00 87.31 90 VAL A CA 1
ATOM 607 C C . VAL A 1 90 ? -10.042 -5.630 -1.915 1.00 87.31 90 VAL A C 1
ATOM 609 O O . VAL A 1 90 ? -10.290 -5.525 -0.715 1.00 87.31 90 VAL A O 1
ATOM 612 N N . ARG A 1 91 ? -9.637 -4.587 -2.644 1.00 90.38 91 ARG A N 1
ATOM 613 C CA . ARG A 1 91 ? -9.493 -3.234 -2.097 1.00 90.38 91 ARG A CA 1
ATOM 614 C C . ARG A 1 91 ? -10.825 -2.680 -1.589 1.00 90.38 91 ARG A C 1
ATOM 616 O O . ARG A 1 91 ? -10.853 -2.096 -0.508 1.00 90.38 91 ARG A O 1
ATOM 623 N N . ASP A 1 92 ? -11.904 -2.858 -2.340 1.00 89.38 92 ASP A N 1
ATOM 624 C CA . ASP A 1 92 ? -13.235 -2.377 -1.960 1.00 89.38 92 ASP A CA 1
ATOM 625 C C . ASP A 1 92 ? -13.755 -3.102 -0.711 1.00 89.38 92 ASP A C 1
ATOM 627 O O . ASP A 1 92 ? -14.215 -2.450 0.230 1.00 89.38 92 ASP A O 1
ATOM 631 N N . ASP A 1 93 ? -13.573 -4.424 -0.642 1.00 86.69 93 ASP A N 1
ATOM 632 C CA . ASP A 1 93 ? -13.896 -5.234 0.537 1.00 86.69 93 ASP A CA 1
ATOM 633 C C . ASP A 1 93 ? -13.112 -4.765 1.776 1.00 86.69 93 ASP A C 1
ATOM 635 O O . ASP A 1 93 ? -13.681 -4.600 2.860 1.00 86.69 93 ASP A O 1
ATOM 639 N N . LEU A 1 94 ? -11.803 -4.528 1.635 1.00 87.56 94 LEU A N 1
ATOM 640 C CA . LEU A 1 94 ? -10.956 -4.034 2.724 1.00 87.56 94 LEU A CA 1
ATOM 641 C C . LEU A 1 94 ? -11.375 -2.628 3.179 1.00 87.56 94 LEU A C 1
ATOM 643 O O . LEU A 1 94 ? -11.488 -2.389 4.382 1.00 87.56 94 LEU A O 1
ATOM 647 N N . ASN A 1 95 ? -11.670 -1.717 2.247 1.00 90.81 95 ASN A N 1
ATOM 648 C CA . ASN A 1 95 ? -12.166 -0.375 2.566 1.00 90.81 95 ASN A CA 1
ATOM 649 C C . ASN A 1 95 ? -13.492 -0.428 3.333 1.00 90.81 95 ASN A C 1
ATOM 651 O O . ASN A 1 95 ? -13.654 0.279 4.330 1.00 90.81 95 ASN A O 1
ATOM 655 N N . ALA A 1 96 ? -14.424 -1.285 2.907 1.00 88.06 96 ALA A N 1
ATOM 656 C CA . ALA A 1 96 ? -15.699 -1.472 3.591 1.00 88.06 96 ALA A CA 1
ATOM 657 C C . ALA A 1 96 ? -15.500 -1.977 5.031 1.00 88.06 96 ALA A C 1
ATOM 659 O O . ALA A 1 96 ? -16.140 -1.481 5.960 1.00 88.06 96 ALA A O 1
ATOM 660 N N . ARG A 1 97 ? -14.566 -2.914 5.243 1.00 87.19 97 ARG A N 1
ATOM 661 C CA . ARG A 1 97 ? -14.225 -3.426 6.582 1.00 87.19 97 ARG A CA 1
ATOM 662 C C . ARG A 1 97 ? -13.576 -2.364 7.468 1.00 87.19 97 ARG A C 1
ATOM 664 O O . ARG A 1 97 ? -13.963 -2.229 8.626 1.00 87.19 97 ARG A O 1
ATOM 671 N N . VAL A 1 98 ? -12.638 -1.580 6.937 1.00 91.19 98 VAL A N 1
ATOM 672 C CA . VAL A 1 98 ? -12.017 -0.460 7.667 1.00 91.19 98 VAL A CA 1
ATOM 673 C C . VAL A 1 98 ? -13.066 0.584 8.059 1.00 91.19 98 VAL A C 1
ATOM 675 O O . VAL A 1 98 ? -13.084 1.044 9.201 1.00 91.19 98 VAL A O 1
ATOM 678 N N . ALA A 1 99 ? -13.994 0.915 7.157 1.00 91.12 99 ALA A N 1
ATOM 679 C CA . ALA A 1 99 ? -15.103 1.817 7.459 1.00 91.12 99 ALA A CA 1
ATOM 680 C C . ALA A 1 99 ? -16.005 1.270 8.582 1.00 91.12 99 ALA A C 1
ATOM 682 O O . ALA A 1 99 ? -16.361 2.015 9.497 1.00 91.12 99 ALA A O 1
ATOM 683 N N . ALA A 1 100 ? -16.319 -0.029 8.561 1.00 86.38 100 ALA A N 1
ATOM 684 C CA . ALA A 1 100 ? -17.104 -0.681 9.608 1.00 86.38 100 ALA A CA 1
ATOM 685 C C . ALA A 1 100 ? -16.396 -0.669 10.978 1.00 86.38 100 ALA A C 1
ATOM 687 O O . ALA A 1 100 ? -17.038 -0.388 11.991 1.00 86.38 100 ALA A O 1
ATOM 688 N N . LEU A 1 101 ? -15.079 -0.911 11.025 1.00 86.81 101 LEU A N 1
ATOM 689 C CA . LEU A 1 101 ? -14.292 -0.819 12.265 1.00 86.81 101 LEU A CA 1
ATOM 690 C C . LEU A 1 101 ? -14.246 0.607 12.815 1.00 86.81 101 LEU A C 1
ATOM 692 O O . LEU A 1 101 ? -14.388 0.801 14.020 1.00 86.81 101 LEU A O 1
ATOM 696 N N . ASN A 1 102 ? -14.108 1.609 11.947 1.00 91.44 102 ASN A N 1
ATOM 697 C CA . ASN A 1 102 ? -14.154 3.011 12.360 1.00 91.44 102 ASN A CA 1
ATOM 698 C C . ASN A 1 102 ? -15.507 3.377 12.974 1.00 91.44 102 ASN A C 1
ATOM 700 O O . ASN A 1 102 ? -15.563 4.091 13.976 1.00 91.44 102 ASN A O 1
ATOM 704 N N . GLU A 1 103 ? -16.599 2.868 12.408 1.00 91.19 103 GLU A N 1
ATOM 705 C CA . GLU A 1 103 ? -17.928 3.079 12.971 1.00 91.19 103 GLU A CA 1
ATOM 706 C C . GLU A 1 103 ? -18.108 2.354 14.313 1.00 91.19 103 GLU A C 1
ATOM 708 O O . GLU A 1 103 ? -18.610 2.944 15.269 1.00 91.19 103 GLU A O 1
ATOM 713 N N . SER A 1 104 ? -17.615 1.117 14.432 1.00 87.12 104 SER A N 1
ATOM 714 C CA . SER A 1 104 ? -17.579 0.382 15.705 1.00 87.12 104 SER A CA 1
ATOM 715 C C . SER A 1 104 ? -16.791 1.139 16.783 1.00 87.12 104 SER A C 1
ATOM 717 O O . SER A 1 104 ? -17.280 1.336 17.896 1.00 87.12 104 SER A O 1
ATOM 719 N N . GLY A 1 105 ? -15.610 1.664 16.441 1.00 89.88 105 GLY A N 1
ATOM 720 C CA . GLY A 1 105 ? -14.777 2.452 17.350 1.00 89.88 105 GLY A CA 1
ATOM 721 C C . GLY A 1 105 ? -15.481 3.707 17.877 1.00 89.88 105 GLY A C 1
ATOM 722 O O . GLY A 1 105 ? -15.404 3.998 19.073 1.00 89.88 105 GLY A O 1
ATOM 723 N N . LYS A 1 106 ? -16.236 4.419 17.026 1.00 93.38 106 LYS A N 1
ATOM 724 C CA . LYS A 1 106 ? -17.062 5.563 17.457 1.00 93.38 106 LYS A CA 1
ATOM 725 C C . LYS A 1 106 ? -18.151 5.145 18.442 1.00 93.38 106 LYS A C 1
ATOM 727 O O . LYS A 1 106 ? -18.363 5.841 19.433 1.00 93.38 106 LYS A O 1
ATOM 732 N N . ARG A 1 107 ? -18.821 4.012 18.199 1.00 91.56 107 ARG A N 1
ATOM 733 C CA . ARG A 1 107 ? -19.855 3.482 19.105 1.00 91.56 107 ARG A CA 1
ATOM 734 C C . ARG A 1 107 ? -19.271 3.112 20.465 1.00 91.56 107 ARG A C 1
ATOM 736 O O . ARG A 1 107 ? -19.797 3.553 21.482 1.00 91.56 107 ARG A O 1
ATOM 743 N N . ILE A 1 108 ? -18.144 2.397 20.490 1.00 89.50 108 ILE A N 1
ATOM 744 C CA . ILE A 1 108 ? -17.434 2.050 21.733 1.00 89.50 108 ILE A CA 1
ATOM 745 C C . ILE A 1 108 ? -17.057 3.320 22.511 1.00 89.50 108 ILE A C 1
ATOM 747 O O . ILE A 1 108 ? -17.277 3.395 23.721 1.00 89.50 108 ILE A O 1
ATOM 751 N N . ALA A 1 109 ? -16.540 4.346 21.827 1.00 93.06 109 ALA A N 1
ATOM 752 C CA . ALA A 1 109 ? -16.201 5.622 22.452 1.00 93.06 109 ALA A CA 1
ATOM 753 C C . ALA A 1 109 ? -17.430 6.340 23.040 1.00 93.06 109 ALA A C 1
ATOM 755 O O . ALA A 1 109 ? -17.364 6.840 24.165 1.00 93.06 109 ALA A O 1
ATOM 756 N N . ALA A 1 110 ? -18.556 6.355 22.318 1.00 92.94 110 ALA A N 1
ATOM 757 C CA . ALA A 1 110 ? -19.809 6.946 22.784 1.00 92.94 110 ALA A CA 1
ATOM 758 C C . ALA A 1 110 ? -20.368 6.220 24.020 1.00 92.94 110 ALA A C 1
ATOM 760 O O . ALA A 1 110 ? -20.747 6.869 24.996 1.00 92.94 110 ALA A O 1
ATOM 761 N N . LEU A 1 111 ? -20.355 4.883 24.025 1.00 90.94 111 LEU A N 1
ATOM 762 C CA . LEU A 1 111 ? -20.773 4.081 25.180 1.00 90.94 111 LEU A CA 1
ATOM 763 C C . LEU A 1 111 ? -19.878 4.321 26.392 1.00 90.94 111 LEU A C 1
ATOM 765 O O . LEU A 1 111 ? -20.378 4.468 27.506 1.00 90.94 111 LEU A O 1
ATOM 769 N N . ARG A 1 112 ? -18.563 4.430 26.177 1.00 92.88 112 ARG A N 1
ATOM 770 C CA . ARG A 1 112 ? -17.617 4.756 27.247 1.00 92.88 112 ARG A CA 1
ATOM 771 C C . ARG A 1 112 ? -17.925 6.119 27.862 1.00 92.88 112 ARG A C 1
ATOM 773 O O . ARG A 1 112 ? -17.938 6.244 29.085 1.00 92.88 112 ARG A O 1
ATOM 780 N N . ALA A 1 113 ? -18.186 7.126 27.027 1.00 92.56 113 ALA A N 1
ATOM 781 C CA . ALA A 1 113 ? -18.549 8.465 27.486 1.00 92.56 113 ALA A CA 1
ATOM 782 C C . ALA A 1 113 ? -19.850 8.448 28.303 1.00 92.56 113 ALA A C 1
ATOM 784 O O . ALA A 1 113 ? -19.889 9.021 29.389 1.00 92.56 113 ALA A O 1
ATOM 785 N N . LYS A 1 114 ? -20.870 7.721 27.829 1.00 91.12 114 LYS A N 1
ATOM 786 C CA . LYS A 1 114 ? -22.150 7.560 28.529 1.00 91.12 114 LYS A CA 1
ATOM 787 C C . LYS A 1 114 ? -21.993 6.868 29.888 1.00 91.12 114 LYS A C 1
ATOM 789 O O . LYS A 1 114 ? -22.437 7.403 30.894 1.00 91.12 114 LYS A O 1
ATOM 794 N N . LEU A 1 115 ? -21.292 5.733 29.944 1.00 90.50 115 LEU A N 1
ATOM 795 C CA . LEU A 1 115 ? -21.024 5.017 31.201 1.00 90.50 115 LEU A CA 1
ATOM 796 C C . LEU A 1 115 ? -20.269 5.871 32.220 1.00 90.50 115 LEU A C 1
ATOM 798 O O . LEU A 1 115 ? -20.531 5.777 33.414 1.00 90.50 115 LEU A O 1
ATOM 802 N N . THR A 1 116 ? -19.339 6.701 31.745 1.00 90.56 116 THR A N 1
ATOM 803 C CA . THR A 1 116 ? -18.564 7.598 32.613 1.00 90.56 116 THR A CA 1
ATOM 804 C C . THR A 1 116 ? -19.432 8.723 33.185 1.00 90.56 116 THR A C 1
ATOM 806 O O . THR A 1 116 ? -19.168 9.181 34.292 1.00 90.56 116 THR A O 1
ATOM 809 N N . ALA A 1 117 ? -20.453 9.167 32.446 1.00 89.38 117 ALA A N 1
ATOM 810 C CA . ALA A 1 117 ? -21.369 10.222 32.874 1.00 89.38 117 ALA A CA 1
ATOM 811 C C . ALA A 1 117 ? -22.475 9.710 33.814 1.00 89.38 117 ALA A C 1
ATOM 813 O O . ALA A 1 117 ? -22.791 10.380 34.794 1.00 89.38 117 ALA A O 1
ATOM 814 N N . ASP A 1 118 ? -23.040 8.533 33.526 1.00 85.75 118 ASP A N 1
ATOM 815 C CA . ASP A 1 118 ? -24.284 8.072 34.154 1.00 85.75 118 ASP A CA 1
ATOM 816 C C . ASP A 1 118 ? -24.061 7.244 35.436 1.00 85.75 118 ASP A C 1
ATOM 818 O O . ASP A 1 118 ? -24.956 7.172 36.276 1.00 85.75 118 ASP A O 1
ATOM 822 N N . LEU A 1 119 ? -22.898 6.599 35.615 1.00 78.31 119 LEU A N 1
ATOM 823 C CA . LEU A 1 119 ? -22.730 5.566 36.648 1.00 78.31 119 LEU A CA 1
ATOM 824 C C . LEU A 1 119 ? -21.452 5.728 37.482 1.00 78.31 119 LEU A C 1
ATOM 826 O O . LEU A 1 119 ? -20.346 5.433 37.027 1.00 78.31 119 LEU A O 1
ATOM 830 N N . ALA A 1 120 ? -21.610 6.060 38.765 1.00 72.62 120 ALA A N 1
ATOM 831 C CA . ALA A 1 120 ? -20.551 5.941 39.768 1.00 72.62 120 ALA A CA 1
ATOM 832 C C . ALA A 1 120 ? -20.675 4.596 40.512 1.00 72.62 120 ALA A C 1
ATOM 834 O O . ALA A 1 120 ? -21.587 4.409 41.314 1.00 72.62 120 ALA A O 1
ATOM 835 N N . GLY A 1 121 ? -19.769 3.641 40.267 1.00 80.06 121 GLY A N 1
ATOM 836 C CA . GLY A 1 121 ? -19.785 2.362 40.987 1.00 80.06 121 GLY A CA 1
ATOM 837 C C . GLY A 1 121 ? -18.770 1.323 40.505 1.00 80.06 121 GLY A C 1
ATOM 838 O O . GLY A 1 121 ? -18.160 1.450 39.445 1.00 80.06 121 GLY A O 1
ATOM 839 N N . ALA A 1 122 ? -18.599 0.255 41.292 1.00 75.69 122 ALA A N 1
ATOM 840 C CA . ALA A 1 122 ? -17.679 -0.844 40.977 1.00 75.69 122 ALA A CA 1
ATOM 841 C C . ALA A 1 122 ? -18.062 -1.607 39.691 1.00 75.69 122 ALA A C 1
ATOM 843 O O . ALA A 1 122 ? -17.179 -2.081 38.979 1.00 75.69 122 ALA A O 1
ATOM 844 N N . GLN A 1 123 ? -19.357 -1.682 39.358 1.00 74.50 123 GLN A N 1
ATOM 845 C CA . GLN A 1 123 ? -19.838 -2.311 38.120 1.00 74.50 123 GLN A CA 1
ATOM 846 C C . GLN A 1 123 ? -19.442 -1.512 36.866 1.00 74.50 123 GLN A C 1
ATOM 848 O O . GLN A 1 123 ? -19.096 -2.108 35.846 1.00 74.50 123 GLN A O 1
ATOM 853 N N . THR A 1 124 ? -19.375 -0.177 36.957 1.00 85.50 124 THR A N 1
ATOM 854 C CA . THR A 1 124 ? -18.902 0.686 35.864 1.00 85.50 124 THR A CA 1
ATOM 855 C C . THR A 1 124 ? -17.454 0.376 35.498 1.00 85.50 124 THR A C 1
ATOM 857 O O . THR A 1 124 ? -17.099 0.378 34.323 1.00 85.50 124 THR A O 1
ATOM 860 N N . LYS A 1 125 ? -16.610 0.052 36.489 1.00 87.50 125 LYS A N 1
ATOM 861 C CA . LYS A 1 125 ? -15.192 -0.251 36.258 1.00 87.50 125 LYS A CA 1
ATOM 862 C C . LYS A 1 125 ? -15.009 -1.461 35.337 1.00 87.50 125 LYS A C 1
ATOM 864 O O . LYS A 1 125 ? -14.269 -1.362 34.363 1.00 87.50 125 LYS A O 1
ATOM 869 N N . GLY A 1 126 ? -15.719 -2.561 35.599 1.00 86.00 126 GLY A N 1
ATOM 870 C CA . GLY A 1 126 ? -15.642 -3.763 34.760 1.00 86.00 126 GLY A CA 1
ATOM 871 C C . GLY A 1 126 ? -16.114 -3.507 33.324 1.00 86.00 126 GLY A C 1
ATOM 872 O O . GLY A 1 126 ? -15.446 -3.904 32.373 1.00 86.00 126 GLY A O 1
ATOM 873 N N . ALA A 1 127 ? -17.217 -2.771 33.150 1.00 85.62 127 ALA A N 1
ATOM 874 C CA . ALA A 1 127 ? -17.712 -2.404 31.821 1.00 85.62 127 ALA A CA 1
ATOM 875 C C . ALA A 1 127 ? -16.724 -1.502 31.053 1.00 85.62 127 ALA A C 1
ATOM 877 O O . ALA A 1 127 ? -16.500 -1.701 29.859 1.00 85.62 127 ALA A O 1
ATOM 878 N N . LEU A 1 128 ? -16.091 -0.539 31.733 1.00 89.19 128 LEU A N 1
ATOM 879 C CA . LEU A 1 128 ? -15.073 0.330 31.135 1.00 89.19 128 LEU A CA 1
ATOM 880 C C . LEU A 1 128 ? -13.821 -0.448 30.707 1.00 89.19 128 LEU A C 1
ATOM 882 O O . LEU A 1 128 ? -13.288 -0.176 29.632 1.00 89.19 128 LEU A O 1
ATOM 886 N N . GLU A 1 129 ? -13.376 -1.425 31.502 1.00 88.69 129 GLU A N 1
ATOM 887 C CA . GLU A 1 129 ? -12.253 -2.306 31.153 1.00 88.69 129 GLU A CA 1
ATOM 888 C C . GLU A 1 129 ? -12.560 -3.138 29.898 1.00 88.69 129 GLU A C 1
ATOM 890 O O . GLU A 1 129 ? -11.733 -3.201 28.985 1.00 88.69 129 GLU A O 1
ATOM 895 N N . VAL A 1 130 ? -13.772 -3.698 29.796 1.00 85.75 130 VAL A N 1
ATOM 896 C CA . VAL A 1 130 ? -14.222 -4.443 28.606 1.00 85.75 130 VAL A CA 1
ATOM 897 C C . VAL A 1 130 ? -14.270 -3.541 27.370 1.00 85.75 130 VAL A C 1
ATOM 899 O O . VAL A 1 130 ? -13.722 -3.901 26.328 1.00 85.75 130 VAL A O 1
ATOM 902 N N . LEU A 1 131 ? -14.856 -2.342 27.471 1.00 87.81 131 LEU A N 1
ATOM 903 C CA . LEU A 1 131 ? -14.899 -1.394 26.350 1.00 87.81 131 LEU A CA 1
ATOM 904 C C . LEU A 1 131 ? -13.503 -0.918 25.937 1.00 87.81 131 LEU A C 1
ATOM 906 O O . LEU A 1 131 ? -13.246 -0.711 24.752 1.00 87.81 131 LEU A O 1
ATOM 910 N N . GLN A 1 132 ? -12.584 -0.753 26.889 1.00 93.06 132 GLN A N 1
ATOM 911 C CA . GLN A 1 132 ? -11.198 -0.410 26.591 1.00 93.06 132 GLN A CA 1
ATOM 912 C C . GLN A 1 132 ? -10.479 -1.547 25.856 1.00 93.06 132 GLN A C 1
ATOM 914 O O . GLN A 1 132 ? -9.772 -1.279 24.883 1.00 93.06 132 GLN A O 1
ATOM 919 N N . ALA A 1 133 ? -10.677 -2.797 26.277 1.00 86.12 133 ALA A N 1
ATOM 920 C CA . ALA A 1 133 ? -10.133 -3.960 25.582 1.00 86.12 133 ALA A CA 1
ATOM 921 C C . ALA A 1 133 ? -10.687 -4.070 24.150 1.00 86.12 133 ALA A C 1
ATOM 923 O O . ALA A 1 133 ? -9.909 -4.232 23.209 1.00 86.12 133 ALA A O 1
ATOM 924 N N . ALA A 1 134 ? -11.999 -3.882 23.968 1.00 86.12 134 ALA A N 1
ATOM 925 C CA . ALA A 1 134 ? -12.642 -3.874 22.653 1.00 86.12 134 ALA A CA 1
ATOM 926 C C . ALA A 1 134 ? -12.113 -2.741 21.753 1.00 86.12 134 ALA A C 1
ATOM 928 O O . ALA A 1 134 ? -11.787 -2.965 20.588 1.00 86.12 134 ALA A O 1
ATOM 929 N N . ALA A 1 135 ? -11.937 -1.529 22.294 1.00 89.06 135 ALA A N 1
ATOM 930 C CA . ALA A 1 135 ? -11.347 -0.413 21.553 1.00 89.06 135 ALA A CA 1
ATOM 931 C C . ALA A 1 135 ? -9.916 -0.727 21.083 1.00 89.06 135 ALA A C 1
ATOM 933 O O . ALA A 1 135 ? -9.563 -0.452 19.935 1.00 89.06 135 ALA A O 1
ATOM 934 N N . GLN A 1 136 ? -9.093 -1.331 21.947 1.00 90.44 136 GLN A N 1
ATOM 935 C CA . GLN A 1 136 ? -7.732 -1.738 21.590 1.00 90.44 136 GLN A CA 1
ATOM 936 C C . GLN A 1 136 ? -7.717 -2.850 20.535 1.00 90.44 136 GLN A C 1
ATOM 938 O O . GLN A 1 136 ? -6.900 -2.801 19.616 1.00 90.44 136 GLN A O 1
ATOM 943 N N . ALA A 1 137 ? -8.612 -3.834 20.641 1.00 85.94 137 ALA A N 1
ATOM 944 C CA . ALA A 1 137 ? -8.747 -4.908 19.661 1.00 85.94 137 ALA A CA 1
ATOM 945 C C . ALA A 1 137 ? -9.154 -4.362 18.281 1.00 85.94 137 ALA A C 1
ATOM 947 O O . ALA A 1 137 ? -8.500 -4.668 17.281 1.00 85.94 137 ALA A O 1
ATOM 948 N N . SER A 1 138 ? -10.157 -3.478 18.244 1.00 87.69 138 SER A N 1
ATOM 949 C CA . SER A 1 138 ? -10.607 -2.806 17.022 1.00 87.69 138 SER A CA 1
ATOM 950 C C . SER A 1 138 ? -9.499 -1.967 16.381 1.00 87.69 138 SER A C 1
ATOM 952 O O . SER A 1 138 ? -9.383 -1.955 15.157 1.00 87.69 138 SER A O 1
ATOM 954 N N . LEU A 1 139 ? -8.672 -1.283 17.181 1.00 90.25 139 LEU A N 1
ATOM 955 C CA . LEU A 1 139 ? -7.547 -0.495 16.672 1.00 90.25 139 LEU A CA 1
ATOM 956 C C . LEU A 1 139 ? -6.481 -1.382 16.016 1.00 90.25 139 LEU A C 1
ATOM 958 O O . LEU A 1 139 ? -6.075 -1.114 14.890 1.00 90.25 139 LEU A O 1
ATOM 962 N N . ARG A 1 140 ? -6.075 -2.481 16.667 1.00 89.56 140 ARG A N 1
ATOM 963 C CA . ARG A 1 140 ? -5.101 -3.425 16.083 1.00 89.56 140 ARG A CA 1
ATOM 964 C C . ARG A 1 140 ? -5.596 -4.002 14.762 1.00 89.56 140 ARG A C 1
ATOM 966 O O . ARG A 1 140 ? -4.820 -4.165 13.824 1.00 89.56 140 ARG A O 1
ATOM 973 N N . GLN A 1 141 ? -6.888 -4.307 14.682 1.00 88.94 141 GLN A N 1
ATOM 974 C CA . GLN A 1 141 ? -7.470 -4.838 13.459 1.00 88.94 141 GLN A CA 1
ATOM 975 C C . GLN A 1 141 ? -7.580 -3.779 12.362 1.00 88.94 141 GLN A C 1
ATOM 977 O O . GLN A 1 141 ? -7.306 -4.072 11.199 1.00 88.94 141 GLN A O 1
ATOM 982 N N . HIS A 1 142 ? -7.918 -2.542 12.725 1.00 92.12 142 HIS A N 1
ATOM 983 C CA . HIS A 1 142 ? -7.867 -1.412 11.806 1.00 92.12 142 HIS A CA 1
ATOM 984 C C . HIS A 1 142 ? -6.457 -1.249 11.221 1.00 92.12 142 HIS A C 1
ATOM 986 O O . HIS A 1 142 ? -6.315 -1.115 10.005 1.00 92.12 142 HIS A O 1
ATOM 992 N N . ASP A 1 143 ? -5.420 -1.319 12.058 1.00 92.25 143 ASP A N 1
ATOM 993 C CA . ASP A 1 143 ? -4.021 -1.205 11.637 1.00 92.25 143 ASP A CA 1
ATOM 994 C C . ASP A 1 143 ? -3.602 -2.359 10.713 1.00 92.25 143 ASP A C 1
ATOM 996 O O . ASP A 1 143 ? -2.993 -2.123 9.663 1.00 92.25 143 ASP A O 1
ATOM 1000 N N . ARG A 1 144 ? -4.002 -3.598 11.038 1.00 91.56 144 ARG A N 1
ATOM 1001 C CA . ARG A 1 144 ? -3.798 -4.777 10.177 1.00 91.56 144 ARG A CA 1
ATOM 1002 C C . ARG A 1 144 ? -4.420 -4.554 8.797 1.00 91.56 144 ARG A C 1
ATOM 1004 O O . ARG A 1 144 ? -3.713 -4.601 7.796 1.00 91.56 144 ARG A O 1
ATOM 1011 N N . LEU A 1 145 ? -5.718 -4.249 8.730 1.00 90.31 145 LEU A N 1
ATOM 1012 C CA . LEU A 1 145 ? -6.430 -4.063 7.457 1.00 90.31 145 LEU A CA 1
ATOM 1013 C C . LEU A 1 145 ? -5.920 -2.857 6.657 1.00 90.31 145 LEU A C 1
ATOM 1015 O O . LEU A 1 145 ? -5.863 -2.907 5.430 1.00 90.31 145 LEU A O 1
ATOM 1019 N N . SER A 1 146 ? -5.527 -1.782 7.337 1.00 94.38 146 SER A N 1
ATOM 1020 C CA . SER A 1 146 ? -4.947 -0.604 6.689 1.00 94.38 146 SER A CA 1
ATOM 1021 C C . SER A 1 146 ? -3.585 -0.914 6.067 1.00 94.38 146 SER A C 1
ATOM 1023 O O . SER A 1 146 ? -3.298 -0.448 4.966 1.00 94.38 146 SER A O 1
ATOM 1025 N N . THR A 1 147 ? -2.775 -1.752 6.721 1.00 94.44 147 THR A N 1
ATOM 1026 C CA . THR A 1 147 ? -1.504 -2.229 6.155 1.00 94.44 147 THR A CA 1
ATOM 1027 C C . THR A 1 147 ? -1.758 -3.064 4.901 1.00 94.44 147 THR A C 1
ATOM 1029 O O . THR A 1 147 ? -1.090 -2.877 3.885 1.00 94.44 147 THR A O 1
ATOM 1032 N N . GLU A 1 148 ? -2.772 -3.930 4.927 1.00 91.19 148 GLU A N 1
ATOM 1033 C CA . GLU A 1 148 ? -3.161 -4.715 3.751 1.00 91.19 148 GLU A CA 1
ATOM 1034 C C . GLU A 1 148 ? -3.635 -3.835 2.590 1.00 91.19 148 GLU A C 1
ATOM 1036 O O . G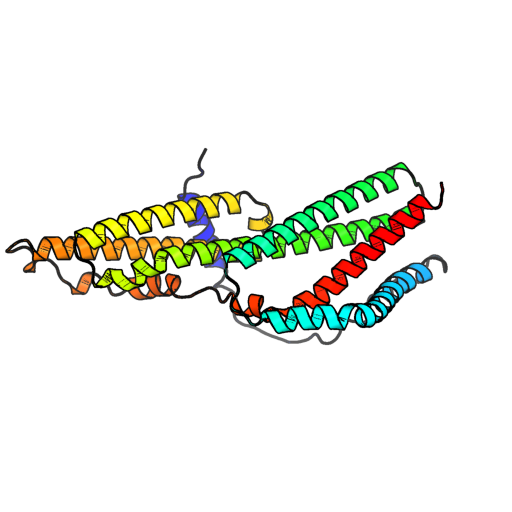LU A 1 148 ? -3.279 -4.072 1.437 1.00 91.19 148 GLU A O 1
ATOM 1041 N N . LEU A 1 149 ? -4.369 -2.754 2.870 1.00 94.25 149 LEU A N 1
ATOM 1042 C CA . LEU A 1 149 ? -4.714 -1.768 1.843 1.00 94.25 149 LEU A CA 1
ATOM 1043 C C . LEU A 1 149 ? -3.470 -1.134 1.205 1.00 94.25 149 LEU A C 1
ATOM 1045 O O . LEU A 1 149 ? -3.473 -0.877 -0.004 1.00 94.25 149 LEU A O 1
ATOM 1049 N N . TRP A 1 150 ? -2.406 -0.890 1.979 1.00 96.06 150 TRP A N 1
ATOM 1050 C CA . TRP A 1 150 ? -1.142 -0.385 1.434 1.00 96.06 150 TRP A CA 1
ATOM 1051 C C . TRP A 1 150 ? -0.472 -1.425 0.528 1.00 96.06 150 TRP A C 1
ATOM 1053 O O . TRP A 1 150 ? -0.090 -1.083 -0.591 1.00 96.06 150 TRP A O 1
ATOM 1063 N N . ARG A 1 151 ? -0.417 -2.697 0.946 1.00 94.38 151 ARG A N 1
ATOM 1064 C CA . ARG A 1 151 ? 0.104 -3.816 0.134 1.00 94.38 151 ARG A CA 1
ATOM 1065 C C . ARG A 1 151 ? -0.653 -3.989 -1.180 1.00 94.38 151 ARG A C 1
ATOM 1067 O O . ARG A 1 151 ? -0.050 -4.021 -2.249 1.00 94.38 151 ARG A O 1
ATOM 1074 N N . VAL A 1 152 ? -1.987 -4.008 -1.131 1.00 92.56 152 VAL A N 1
ATOM 1075 C CA . VAL A 1 152 ? -2.832 -4.092 -2.336 1.00 92.56 152 VAL A CA 1
ATOM 1076 C C . VAL A 1 152 ? -2.585 -2.900 -3.262 1.00 92.56 152 VAL A C 1
ATOM 1078 O O . VAL A 1 152 ? -2.519 -3.069 -4.480 1.00 92.56 152 VAL A O 1
ATOM 1081 N N . SER A 1 153 ? -2.408 -1.701 -2.704 1.00 94.75 153 SER A N 1
ATOM 1082 C CA . SER A 1 153 ? -2.085 -0.506 -3.490 1.00 94.75 153 SER A CA 1
ATOM 1083 C C . SER A 1 153 ? -0.707 -0.607 -4.158 1.00 94.75 153 SER A C 1
ATOM 1085 O O . SER A 1 153 ? -0.586 -0.241 -5.327 1.00 94.75 153 SER A O 1
ATOM 1087 N N . LEU A 1 154 ? 0.311 -1.146 -3.470 1.00 94.75 154 LEU A N 1
ATOM 1088 C CA . LEU A 1 154 ? 1.624 -1.426 -4.069 1.00 94.75 154 LEU A CA 1
ATOM 1089 C C . LEU A 1 154 ? 1.529 -2.453 -5.195 1.00 94.75 154 LEU A C 1
ATOM 1091 O O . LEU A 1 154 ? 2.069 -2.214 -6.271 1.00 94.75 154 LEU A O 1
ATOM 1095 N N . ALA A 1 155 ? 0.798 -3.548 -4.998 1.00 91.56 155 ALA A N 1
ATOM 1096 C CA . ALA A 1 155 ? 0.617 -4.565 -6.029 1.00 91.56 155 ALA A CA 1
ATOM 1097 C C . ALA A 1 155 ? -0.117 -4.013 -7.266 1.00 91.56 155 ALA A C 1
ATOM 1099 O O . ALA A 1 155 ? 0.259 -4.295 -8.407 1.00 91.56 155 ALA A O 1
ATOM 1100 N N . GLN A 1 156 ? -1.150 -3.184 -7.063 1.00 92.31 156 GLN A N 1
ATOM 1101 C CA . GLN A 1 156 ? -1.830 -2.472 -8.152 1.00 92.31 156 GLN A CA 1
ATOM 1102 C C . GLN A 1 156 ? -0.859 -1.562 -8.908 1.00 92.31 156 GLN A C 1
ATOM 1104 O O . GLN A 1 156 ? -0.850 -1.573 -10.138 1.00 92.31 156 GLN A O 1
ATOM 1109 N N . TRP A 1 157 ? -0.025 -0.815 -8.186 1.00 95.50 157 TRP A N 1
ATOM 1110 C CA . TRP A 1 157 ? 1.005 0.037 -8.769 1.00 95.50 157 TRP A CA 1
ATOM 1111 C C . TRP A 1 157 ? 2.057 -0.771 -9.556 1.00 95.50 157 TRP A C 1
ATOM 1113 O O . TRP A 1 157 ? 2.328 -0.448 -10.711 1.00 95.50 157 TRP A O 1
ATOM 1123 N N . GLN A 1 158 ? 2.576 -1.876 -9.008 1.00 94.12 158 GLN A N 1
ATOM 1124 C CA . GLN A 1 158 ? 3.531 -2.760 -9.694 1.00 94.12 158 GLN A CA 1
ATOM 1125 C C . GLN A 1 158 ? 2.948 -3.322 -10.998 1.00 94.12 158 GLN A C 1
ATOM 1127 O O . GLN A 1 158 ? 3.652 -3.429 -12.004 1.00 94.12 158 GLN A O 1
ATOM 1132 N N . ASN A 1 159 ? 1.652 -3.652 -11.016 1.00 90.38 159 ASN A N 1
ATOM 1133 C CA . ASN A 1 159 ? 0.979 -4.140 -12.221 1.00 90.38 159 ASN A CA 1
ATOM 1134 C C . ASN A 1 159 ? 0.981 -3.116 -13.365 1.00 90.38 159 ASN A C 1
ATOM 1136 O O . ASN A 1 159 ? 0.997 -3.520 -14.527 1.00 90.38 159 ASN A O 1
ATOM 1140 N N . GLN A 1 160 ? 1.035 -1.814 -13.067 1.00 93.00 160 GLN A N 1
ATOM 1141 C CA . GLN A 1 160 ? 1.150 -0.773 -14.095 1.00 93.00 160 GLN A CA 1
ATOM 1142 C C . GLN A 1 160 ? 2.501 -0.815 -14.831 1.00 93.00 160 GLN A C 1
ATOM 1144 O O . GLN A 1 160 ? 2.597 -0.355 -15.969 1.00 93.00 160 GLN A O 1
ATOM 1149 N N . LEU A 1 161 ? 3.543 -1.372 -14.204 1.00 94.06 161 LEU A N 1
ATOM 1150 C CA . LEU A 1 161 ? 4.901 -1.452 -14.754 1.00 94.06 161 LEU A CA 1
ATOM 1151 C C . LEU A 1 161 ? 5.181 -2.752 -15.515 1.00 94.06 161 LEU A C 1
ATOM 1153 O O . LEU A 1 161 ? 6.173 -2.830 -16.238 1.00 94.06 161 LEU A O 1
ATOM 1157 N N . GLN A 1 162 ? 4.309 -3.758 -15.403 1.00 92.12 162 GLN A N 1
ATOM 1158 C CA . GLN A 1 162 ? 4.489 -5.054 -16.070 1.00 92.12 162 GLN A CA 1
ATOM 1159 C C . GLN A 1 162 ? 4.664 -4.944 -17.594 1.00 92.12 162 GLN A C 1
ATOM 1161 O O . GLN A 1 162 ? 5.568 -5.595 -18.119 1.00 92.12 162 GLN A O 1
ATOM 1166 N N . PRO A 1 163 ? 3.903 -4.097 -18.320 1.00 91.81 163 PRO A N 1
ATOM 1167 C CA . PRO A 1 163 ? 4.126 -3.916 -19.752 1.00 91.81 163 PRO A CA 1
ATOM 1168 C C . PRO A 1 163 ? 5.534 -3.397 -20.068 1.00 91.81 163 PRO A C 1
ATOM 1170 O O . PRO A 1 163 ? 6.196 -3.947 -20.942 1.00 91.81 163 PRO A O 1
ATOM 1173 N N . ALA A 1 164 ? 6.022 -2.405 -19.313 1.00 92.25 164 ALA A N 1
ATOM 1174 C CA . ALA A 1 164 ? 7.365 -1.849 -19.490 1.00 92.25 164 ALA A CA 1
ATOM 1175 C C . ALA A 1 164 ? 8.448 -2.908 -19.220 1.00 92.25 164 ALA A C 1
ATOM 1177 O O . ALA A 1 164 ? 9.395 -3.057 -19.988 1.00 92.25 164 ALA A O 1
ATOM 1178 N N . LEU A 1 165 ? 8.285 -3.702 -18.157 1.00 92.38 165 LEU A N 1
ATOM 1179 C CA . LEU A 1 165 ? 9.210 -4.782 -17.796 1.00 92.38 165 LEU A CA 1
ATOM 1180 C C . LEU A 1 165 ? 9.266 -5.911 -18.829 1.00 92.38 165 LEU A C 1
ATOM 1182 O O . LEU A 1 165 ? 10.308 -6.557 -18.967 1.00 92.38 165 LEU A O 1
ATOM 1186 N N . ALA A 1 166 ? 8.163 -6.162 -19.531 1.00 91.56 166 ALA A N 1
ATOM 1187 C CA . ALA A 1 166 ? 8.093 -7.180 -20.570 1.00 91.56 166 ALA A CA 1
ATOM 1188 C C . ALA A 1 166 ? 8.768 -6.725 -21.872 1.00 91.56 166 ALA A C 1
ATOM 1190 O O . ALA A 1 166 ? 9.378 -7.544 -22.557 1.00 91.56 166 ALA A O 1
ATOM 1191 N N . THR A 1 167 ? 8.681 -5.436 -22.211 1.00 93.31 167 THR A N 1
ATOM 1192 C CA . THR A 1 167 ? 9.074 -4.937 -23.537 1.00 93.31 167 THR A CA 1
ATOM 1193 C C . THR A 1 167 ? 10.382 -4.155 -23.564 1.00 93.31 167 THR A C 1
ATOM 1195 O O . THR A 1 167 ? 10.953 -4.028 -24.642 1.00 93.31 167 THR A O 1
ATOM 1198 N N . TRP A 1 168 ? 10.914 -3.670 -22.431 1.00 92.75 168 TRP A N 1
ATOM 1199 C CA . TRP A 1 168 ? 12.026 -2.697 -22.414 1.00 92.75 168 TRP A CA 1
ATOM 1200 C C . TRP A 1 168 ? 13.268 -3.087 -23.229 1.00 92.75 168 TRP A C 1
ATOM 1202 O O . TRP A 1 168 ? 13.965 -2.217 -23.745 1.00 92.75 168 TRP A O 1
ATOM 1212 N N . ARG A 1 169 ? 13.547 -4.388 -23.377 1.00 90.75 169 ARG A N 1
ATOM 1213 C CA . ARG A 1 169 ? 14.695 -4.892 -24.152 1.00 90.75 169 ARG A CA 1
ATOM 1214 C C . ARG A 1 169 ? 14.509 -4.793 -25.663 1.00 90.75 169 ARG A C 1
ATOM 1216 O O . ARG A 1 169 ? 15.496 -4.767 -26.388 1.00 90.75 169 ARG A O 1
ATOM 1223 N N . THR A 1 170 ? 13.267 -4.778 -26.135 1.00 91.75 170 THR A N 1
ATOM 1224 C CA . THR A 1 170 ? 12.921 -4.853 -27.561 1.00 91.75 170 THR A CA 1
ATOM 1225 C C . THR A 1 170 ? 12.405 -3.532 -28.119 1.00 91.75 170 THR A C 1
ATOM 1227 O O . THR A 1 170 ? 12.016 -3.485 -29.281 1.00 91.75 170 THR A O 1
ATOM 1230 N N . LEU A 1 171 ? 12.370 -2.468 -27.312 1.00 91.50 171 LEU A N 1
ATOM 1231 C CA . LEU A 1 171 ? 11.891 -1.160 -27.756 1.00 91.50 171 LEU A CA 1
ATOM 1232 C C . LEU A 1 171 ? 12.861 -0.520 -28.756 1.00 91.50 171 LEU A C 1
ATOM 1234 O O . LEU A 1 171 ? 14.083 -0.709 -28.679 1.00 91.50 171 LEU A O 1
ATOM 1238 N N . ASP A 1 172 ? 12.278 0.235 -29.682 1.00 92.25 172 ASP A N 1
ATOM 1239 C CA . ASP A 1 172 ? 12.947 1.242 -30.497 1.00 92.25 172 ASP A CA 1
ATOM 1240 C C . ASP A 1 172 ? 13.055 2.573 -29.721 1.00 92.25 172 ASP A C 1
ATOM 1242 O O . ASP A 1 172 ? 12.646 2.661 -28.562 1.00 92.25 172 ASP A O 1
ATOM 1246 N N . ASP A 1 173 ? 13.621 3.611 -30.341 1.00 90.06 173 ASP A N 1
ATOM 1247 C CA . ASP A 1 173 ? 13.812 4.931 -29.715 1.00 90.06 173 ASP A CA 1
ATOM 1248 C C . ASP A 1 173 ? 12.489 5.536 -29.200 1.00 90.06 173 ASP A C 1
ATOM 1250 O O . ASP A 1 173 ? 12.361 5.869 -28.020 1.00 90.06 173 ASP A O 1
ATOM 1254 N N . ARG A 1 174 ? 11.454 5.572 -30.050 1.00 92.19 174 ARG A N 1
ATOM 1255 C CA . ARG A 1 174 ? 10.133 6.116 -29.685 1.00 92.19 174 ARG A CA 1
ATOM 1256 C C . ARG A 1 174 ? 9.454 5.306 -28.584 1.00 92.19 174 ARG A C 1
ATOM 1258 O O . ARG A 1 174 ? 8.836 5.877 -27.685 1.00 92.19 174 ARG A O 1
ATOM 1265 N N . GLY A 1 175 ? 9.549 3.979 -28.650 1.00 93.44 175 GLY A N 1
ATOM 1266 C CA . GLY A 1 175 ? 9.041 3.089 -27.616 1.00 93.44 175 GLY A CA 1
ATOM 1267 C C . GLY A 1 175 ? 9.754 3.306 -26.283 1.00 93.44 175 GLY A C 1
ATOM 1268 O O . GLY A 1 175 ? 9.095 3.386 -25.247 1.00 93.44 175 GLY A O 1
ATOM 1269 N N . ALA A 1 176 ? 11.081 3.462 -26.304 1.00 93.50 176 ALA A N 1
ATOM 1270 C CA . ALA A 1 176 ? 11.875 3.725 -25.110 1.00 93.50 176 ALA A CA 1
ATOM 1271 C C . ALA A 1 176 ? 11.485 5.061 -24.457 1.00 93.50 176 ALA A C 1
ATOM 1273 O O . ALA A 1 176 ? 11.240 5.087 -23.252 1.00 93.50 176 ALA A O 1
ATOM 1274 N N . GLU A 1 177 ? 11.340 6.139 -25.234 1.00 95.38 177 GLU A N 1
ATOM 1275 C CA . GLU A 1 177 ? 10.900 7.451 -24.733 1.00 95.38 177 GLU A CA 1
ATOM 1276 C C . GLU A 1 177 ? 9.526 7.374 -24.042 1.00 95.38 177 GLU A C 1
ATOM 1278 O O . GLU A 1 177 ? 9.343 7.862 -22.919 1.00 95.38 177 GLU A O 1
ATOM 1283 N N . ALA A 1 178 ? 8.559 6.702 -24.676 1.00 95.19 178 ALA A N 1
ATOM 1284 C CA . ALA A 1 178 ? 7.217 6.540 -24.126 1.00 95.19 178 ALA A CA 1
ATOM 1285 C C . ALA A 1 178 ? 7.213 5.745 -22.807 1.00 95.19 178 ALA A C 1
ATOM 1287 O O . ALA A 1 178 ? 6.506 6.115 -21.860 1.00 95.19 178 ALA A O 1
ATOM 1288 N N . GLU A 1 179 ? 8.007 4.673 -22.717 1.00 95.19 179 GLU A N 1
ATOM 1289 C CA . GLU A 1 179 ? 8.139 3.894 -21.484 1.00 95.19 179 GLU A CA 1
ATOM 1290 C C . GLU A 1 179 ? 8.899 4.657 -20.392 1.00 95.19 179 GLU A C 1
ATOM 1292 O O . GLU A 1 179 ? 8.500 4.580 -19.231 1.00 95.19 179 GLU A O 1
ATOM 1297 N N . ILE A 1 180 ? 9.910 5.470 -20.725 1.00 96.12 180 ILE A N 1
ATOM 1298 C CA . ILE A 1 180 ? 10.587 6.351 -19.755 1.00 96.12 180 ILE A CA 1
ATOM 1299 C C . ILE A 1 180 ? 9.567 7.284 -19.097 1.00 96.12 180 ILE A C 1
ATOM 1301 O O . ILE A 1 180 ? 9.491 7.353 -17.867 1.00 96.12 180 ILE A O 1
ATOM 1305 N N . ALA A 1 181 ? 8.728 7.946 -19.897 1.00 96.19 181 ALA A N 1
ATOM 1306 C CA . ALA A 1 181 ? 7.681 8.827 -19.387 1.00 96.19 181 ALA A CA 1
ATOM 1307 C C . ALA A 1 181 ? 6.626 8.073 -18.552 1.00 96.19 181 ALA A C 1
ATOM 1309 O O . ALA A 1 181 ? 6.058 8.623 -17.601 1.00 96.19 181 ALA A O 1
ATOM 1310 N N . ARG A 1 182 ? 6.330 6.808 -18.880 1.00 95.81 182 ARG A N 1
ATOM 1311 C CA . ARG A 1 182 ? 5.444 5.957 -18.068 1.00 95.81 182 ARG A CA 1
ATOM 1312 C C . ARG A 1 182 ? 6.078 5.610 -16.721 1.00 95.81 182 ARG A C 1
ATOM 1314 O O . ARG A 1 182 ? 5.429 5.821 -15.699 1.00 95.81 182 ARG A O 1
ATOM 1321 N N . VAL A 1 183 ? 7.322 5.132 -16.713 1.00 96.38 183 VAL A N 1
ATOM 1322 C CA . VAL A 1 183 ? 8.064 4.777 -15.491 1.00 96.38 183 VAL A CA 1
ATOM 1323 C C . VAL A 1 183 ? 8.211 5.992 -14.577 1.00 96.38 183 VAL A C 1
ATOM 1325 O O . VAL A 1 183 ? 8.012 5.885 -13.370 1.00 96.38 183 VAL A O 1
ATOM 1328 N N . GLU A 1 184 ? 8.479 7.172 -15.135 1.00 97.31 184 GLU A N 1
ATOM 1329 C CA . GLU A 1 184 ? 8.582 8.415 -14.368 1.00 97.31 184 GLU A CA 1
ATOM 1330 C C . GLU A 1 184 ? 7.257 8.818 -13.711 1.00 97.31 184 GLU A C 1
ATOM 1332 O O . GLU A 1 184 ? 7.231 9.131 -12.520 1.00 97.31 184 GLU A O 1
ATOM 1337 N N . ARG A 1 185 ? 6.135 8.729 -14.437 1.00 97.38 185 ARG A N 1
ATOM 1338 C CA . ARG A 1 185 ? 4.802 8.961 -13.856 1.00 97.38 185 ARG A CA 1
ATOM 1339 C C . ARG A 1 185 ? 4.467 7.955 -12.759 1.00 97.38 185 ARG A C 1
ATOM 1341 O O . ARG A 1 185 ? 4.021 8.366 -11.689 1.00 97.38 185 ARG A O 1
ATOM 1348 N N . ALA A 1 186 ? 4.721 6.669 -12.997 1.00 96.12 186 ALA A N 1
ATOM 1349 C CA . ALA A 1 186 ? 4.506 5.625 -12.000 1.00 96.12 186 ALA A CA 1
ATOM 1350 C C . ALA A 1 186 ? 5.346 5.891 -10.743 1.00 96.12 186 ALA A C 1
ATOM 1352 O O . ALA A 1 186 ? 4.846 5.808 -9.623 1.00 96.12 186 ALA A O 1
ATOM 1353 N N . ARG A 1 187 ? 6.607 6.296 -10.898 1.00 97.00 187 ARG A N 1
ATOM 1354 C CA . ARG A 1 187 ? 7.470 6.647 -9.769 1.00 97.00 187 ARG A CA 1
ATOM 1355 C C . ARG A 1 187 ? 6.931 7.830 -8.957 1.00 97.00 187 ARG A C 1
ATOM 1357 O O . ARG A 1 187 ? 6.900 7.760 -7.731 1.00 97.00 187 ARG A O 1
ATOM 1364 N N . LEU A 1 188 ? 6.478 8.899 -9.617 1.00 97.31 188 LEU A N 1
ATOM 1365 C CA . LEU A 1 188 ? 5.851 10.041 -8.939 1.00 97.31 188 LEU A CA 1
ATOM 1366 C C . LEU A 1 188 ? 4.585 9.622 -8.177 1.00 97.31 188 LEU A C 1
ATOM 1368 O O . LEU A 1 188 ? 4.345 10.093 -7.064 1.00 97.31 188 LEU A O 1
ATOM 1372 N N . GLU A 1 189 ? 3.792 8.708 -8.742 1.00 97.69 189 GLU A N 1
ATOM 1373 C CA . GLU A 1 189 ? 2.636 8.139 -8.052 1.00 97.69 189 GLU A CA 1
ATOM 1374 C C . GLU A 1 189 ? 3.047 7.367 -6.791 1.00 97.69 189 GLU A C 1
ATOM 1376 O O . GLU A 1 189 ? 2.470 7.609 -5.727 1.00 97.69 189 GLU A O 1
ATOM 1381 N N . LEU A 1 190 ? 4.067 6.506 -6.873 1.00 97.25 190 LEU A N 1
ATOM 1382 C CA . LEU A 1 190 ? 4.589 5.773 -5.716 1.00 97.25 190 LEU A CA 1
ATOM 1383 C C . LEU A 1 190 ? 5.066 6.728 -4.619 1.00 97.25 190 LEU A C 1
ATOM 1385 O O . LEU A 1 190 ? 4.723 6.555 -3.452 1.00 97.25 190 LEU A O 1
ATOM 1389 N N . GLN A 1 191 ? 5.806 7.776 -4.984 1.00 97.50 191 GLN A N 1
ATOM 1390 C CA . GLN A 1 191 ? 6.282 8.783 -4.032 1.00 97.50 191 GLN A CA 1
ATOM 1391 C C . GLN A 1 191 ? 5.126 9.507 -3.336 1.00 97.50 191 GLN A C 1
ATOM 1393 O O . GLN A 1 191 ? 5.194 9.770 -2.132 1.00 97.50 191 GLN A O 1
ATOM 1398 N N . ARG A 1 192 ? 4.043 9.797 -4.065 1.00 97.94 192 ARG A N 1
ATOM 1399 C CA . ARG A 1 192 ? 2.825 10.379 -3.494 1.00 97.94 192 ARG A CA 1
ATOM 1400 C C . ARG A 1 192 ? 2.144 9.417 -2.517 1.00 97.94 192 ARG A C 1
ATOM 1402 O O . ARG A 1 192 ? 1.762 9.856 -1.434 1.00 97.94 192 ARG A O 1
ATOM 1409 N N . LEU A 1 193 ? 2.012 8.135 -2.874 1.00 97.19 193 LEU A N 1
ATOM 1410 C CA . LEU A 1 193 ? 1.457 7.100 -1.990 1.00 97.19 193 LEU A CA 1
ATOM 1411 C C . LEU A 1 193 ? 2.273 6.987 -0.700 1.00 97.19 193 LEU A C 1
ATOM 1413 O O . LEU A 1 193 ? 1.726 7.164 0.385 1.00 97.19 193 LEU A O 1
ATOM 1417 N N . VAL A 1 194 ? 3.590 6.804 -0.824 1.00 97.44 194 VAL A N 1
ATOM 1418 C CA . VAL A 1 194 ? 4.521 6.696 0.309 1.00 97.44 194 VAL A CA 1
ATOM 1419 C C . VAL A 1 194 ? 4.457 7.933 1.202 1.00 97.44 194 VAL A C 1
ATOM 1421 O O . VAL A 1 194 ? 4.368 7.801 2.420 1.00 97.44 194 VAL A O 1
ATOM 1424 N N . SER A 1 195 ? 4.429 9.136 0.624 1.00 97.44 195 SER A N 1
ATOM 1425 C CA . SER A 1 195 ? 4.290 10.374 1.403 1.00 97.44 195 SER A CA 1
ATOM 1426 C C . SER A 1 195 ? 2.976 10.412 2.193 1.00 97.44 195 SER A C 1
ATOM 1428 O O . SER A 1 195 ? 2.964 10.830 3.350 1.00 97.44 195 SER A O 1
ATOM 1430 N N . GLY A 1 196 ? 1.875 9.948 1.594 1.00 97.75 196 GLY A N 1
ATOM 1431 C CA . GLY A 1 196 ? 0.578 9.835 2.264 1.00 97.75 196 GLY A CA 1
ATOM 1432 C C . GLY A 1 196 ? 0.556 8.778 3.372 1.00 97.75 196 GLY A C 1
ATOM 1433 O O . GLY A 1 196 ? -0.108 8.975 4.388 1.00 97.75 196 GLY A O 1
ATOM 1434 N N . TRP A 1 197 ? 1.294 7.679 3.211 1.00 97.81 197 TRP A N 1
ATOM 1435 C CA . TRP A 1 197 ? 1.425 6.624 4.219 1.00 97.81 197 TRP A CA 1
ATOM 1436 C C . TRP A 1 197 ? 2.298 7.046 5.395 1.00 97.81 197 TRP A C 1
ATOM 1438 O O . TRP A 1 197 ? 1.927 6.819 6.542 1.00 97.81 197 TRP A O 1
ATOM 1448 N N . MET A 1 198 ? 3.406 7.740 5.137 1.00 96.69 198 MET A N 1
ATOM 1449 C CA . MET A 1 198 ? 4.301 8.252 6.180 1.00 96.69 198 MET A CA 1
ATOM 1450 C C . MET A 1 198 ? 3.631 9.256 7.126 1.00 96.69 198 MET A C 1
ATOM 1452 O O . MET A 1 198 ? 4.064 9.401 8.265 1.00 96.69 198 MET A O 1
ATOM 1456 N N . ALA A 1 199 ? 2.583 9.948 6.674 1.00 97.00 199 ALA A N 1
ATOM 1457 C CA . ALA A 1 199 ? 1.807 10.856 7.515 1.00 97.00 199 ALA A CA 1
ATOM 1458 C C . ALA A 1 199 ? 0.850 10.129 8.483 1.00 97.00 199 ALA A C 1
ATOM 1460 O O . ALA A 1 199 ? 0.272 10.766 9.362 1.00 97.00 199 ALA A O 1
ATOM 1461 N N . GLN A 1 200 ? 0.653 8.816 8.323 1.00 96.69 200 GLN A N 1
ATOM 1462 C CA . GLN A 1 200 ? -0.273 8.030 9.137 1.00 96.69 200 GLN A CA 1
ATOM 1463 C C . GLN A 1 200 ? 0.449 7.400 10.337 1.00 96.69 200 GLN A C 1
ATOM 1465 O O . GLN A 1 200 ? 1.588 6.952 10.193 1.00 96.69 200 GLN A O 1
ATOM 1470 N N . PRO A 1 201 ? -0.212 7.264 11.505 1.00 96.25 201 PRO A N 1
ATOM 1471 C CA . PRO A 1 201 ? 0.368 6.593 12.674 1.00 96.25 201 PRO A CA 1
ATOM 1472 C C . PRO A 1 201 ? 0.877 5.179 12.371 1.00 96.25 201 PRO A C 1
ATOM 1474 O O . PRO A 1 201 ? 1.888 4.746 12.928 1.00 96.25 201 PRO A O 1
ATOM 1477 N N . LEU A 1 202 ? 0.210 4.500 11.433 1.00 95.31 202 LEU A N 1
ATOM 1478 C CA . LEU A 1 202 ? 0.539 3.158 10.971 1.00 95.31 202 LEU A CA 1
ATOM 1479 C C . LEU A 1 202 ? 1.982 3.024 10.461 1.00 95.31 202 LEU A C 1
ATOM 1481 O O . LEU A 1 202 ? 2.572 1.956 10.603 1.00 95.31 202 LEU A O 1
ATOM 1485 N N . ALA A 1 203 ? 2.588 4.103 9.950 1.00 96.88 203 ALA A N 1
ATOM 1486 C CA . ALA A 1 203 ? 3.976 4.111 9.481 1.00 96.88 203 ALA A CA 1
ATOM 1487 C C . ALA A 1 203 ? 5.000 3.762 10.576 1.00 96.88 203 ALA A C 1
ATOM 1489 O O . ALA A 1 203 ? 6.114 3.348 10.264 1.00 96.88 203 ALA A O 1
ATOM 1490 N N . ASN A 1 204 ? 4.631 3.913 11.854 1.00 96.31 204 ASN A N 1
ATOM 1491 C CA . ASN A 1 204 ? 5.501 3.601 12.989 1.00 96.31 204 ASN A CA 1
ATOM 1492 C C . ASN A 1 204 ? 5.374 2.152 13.479 1.00 96.31 204 ASN A C 1
ATOM 1494 O O . ASN A 1 204 ? 6.205 1.710 14.276 1.00 96.31 204 ASN A O 1
ATOM 1498 N N . THR A 1 205 ? 4.366 1.416 13.009 1.00 94.81 205 THR A N 1
ATOM 1499 C CA . THR A 1 205 ? 4.200 -0.012 13.306 1.00 94.81 205 THR A CA 1
ATOM 1500 C C . THR A 1 205 ? 5.191 -0.846 12.498 1.00 94.81 205 THR A C 1
ATOM 1502 O O . THR A 1 205 ? 5.640 -0.422 11.432 1.00 94.81 205 THR A O 1
ATOM 1505 N N . ASP A 1 206 ? 5.534 -2.042 12.971 1.00 93.88 206 ASP A N 1
ATOM 1506 C CA . ASP A 1 206 ? 6.489 -2.903 12.264 1.00 93.88 206 ASP A CA 1
ATOM 1507 C C . ASP A 1 206 ? 5.964 -3.329 10.888 1.00 93.88 206 ASP A C 1
ATOM 1509 O O . ASP A 1 206 ? 6.702 -3.291 9.904 1.00 93.88 206 ASP A O 1
ATOM 1513 N N . SER A 1 207 ? 4.667 -3.630 10.786 1.00 90.38 207 SER A N 1
ATOM 1514 C CA . SER A 1 207 ? 4.023 -3.978 9.517 1.00 90.38 207 SER A CA 1
ATOM 1515 C C . SER A 1 207 ? 4.006 -2.793 8.540 1.00 90.38 207 SER A C 1
ATOM 1517 O O . SER A 1 207 ? 4.367 -2.955 7.376 1.00 90.38 207 SER A O 1
ATOM 1519 N N . GLY A 1 208 ? 3.696 -1.575 9.005 1.00 94.88 208 GLY A N 1
ATOM 1520 C CA . GLY A 1 208 ? 3.789 -0.366 8.178 1.00 94.88 208 GLY A CA 1
ATOM 1521 C C . GLY A 1 208 ? 5.218 -0.082 7.699 1.00 94.88 208 GLY A C 1
ATOM 1522 O O . GLY A 1 208 ? 5.426 0.227 6.524 1.00 94.88 208 GLY A O 1
ATOM 1523 N N . LYS A 1 209 ? 6.225 -0.252 8.568 1.00 96.31 209 LYS A N 1
ATOM 1524 C CA . LYS A 1 209 ? 7.646 -0.109 8.198 1.00 96.31 209 LYS A CA 1
ATOM 1525 C C . LYS A 1 209 ? 8.063 -1.104 7.120 1.00 96.31 209 LYS A C 1
ATOM 1527 O O . LYS A 1 209 ? 8.751 -0.704 6.186 1.00 96.31 209 LYS A O 1
ATOM 1532 N N . GLN A 1 210 ? 7.644 -2.367 7.217 1.00 94.38 210 GLN A N 1
ATOM 1533 C CA . GLN A 1 210 ? 7.949 -3.385 6.204 1.00 94.38 210 GLN A CA 1
ATOM 1534 C C . GLN A 1 210 ? 7.420 -2.980 4.823 1.00 94.38 210 GLN A C 1
ATOM 1536 O O . GLN A 1 210 ? 8.173 -3.013 3.848 1.00 94.38 210 GLN A O 1
ATOM 1541 N N . VAL A 1 211 ? 6.171 -2.506 4.748 1.00 95.31 211 VAL A N 1
ATOM 1542 C CA . VAL A 1 211 ? 5.573 -2.020 3.493 1.00 95.31 211 VAL A CA 1
ATOM 1543 C C . VAL A 1 211 ? 6.332 -0.808 2.944 1.00 95.31 211 VAL A C 1
ATOM 1545 O O . VAL A 1 211 ? 6.614 -0.740 1.749 1.00 95.31 211 VAL A O 1
ATOM 1548 N N . LEU A 1 212 ? 6.729 0.138 3.802 1.00 96.69 212 LEU A N 1
ATOM 1549 C CA . LEU A 1 212 ? 7.509 1.313 3.391 1.00 96.69 212 LEU A CA 1
ATOM 1550 C C . LEU A 1 212 ? 8.918 0.949 2.899 1.00 96.69 212 LEU A C 1
ATOM 1552 O O . LEU A 1 212 ? 9.402 1.541 1.932 1.00 96.69 212 LEU A O 1
ATOM 1556 N N . VAL A 1 213 ? 9.573 -0.031 3.527 1.00 95.81 213 VAL A N 1
ATOM 1557 C CA . VAL A 1 213 ? 10.859 -0.571 3.061 1.00 95.81 213 VAL A CA 1
ATOM 1558 C C . VAL A 1 213 ? 10.690 -1.224 1.692 1.00 95.81 213 VAL A C 1
ATOM 1560 O O . VAL A 1 213 ? 11.484 -0.950 0.791 1.00 95.81 213 VAL A O 1
ATOM 1563 N N . HIS A 1 214 ? 9.645 -2.035 1.504 1.00 94.56 214 HIS A N 1
ATOM 1564 C CA . HIS A 1 214 ? 9.351 -2.655 0.214 1.00 94.56 214 HIS A CA 1
ATOM 1565 C C . HIS A 1 214 ? 9.092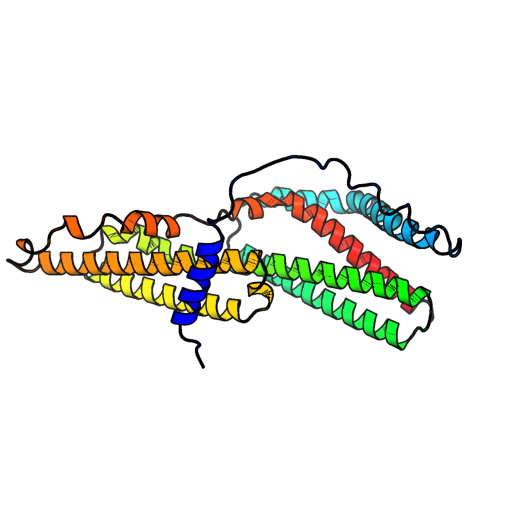 -1.600 -0.873 1.00 94.56 214 HIS A C 1
ATOM 1567 O O . HIS A 1 214 ? 9.751 -1.620 -1.912 1.00 94.56 214 HIS A O 1
ATOM 1573 N N . ALA A 1 215 ? 8.254 -0.596 -0.598 1.00 95.88 215 ALA A N 1
ATOM 1574 C CA . ALA A 1 215 ? 8.036 0.542 -1.493 1.00 95.88 215 ALA A CA 1
ATOM 1575 C C . ALA A 1 215 ? 9.347 1.264 -1.854 1.00 95.88 215 ALA A C 1
ATOM 1577 O O . ALA A 1 215 ? 9.544 1.676 -2.997 1.00 95.88 215 ALA A O 1
ATOM 1578 N N . GLY A 1 216 ? 10.279 1.383 -0.904 1.00 95.19 216 GLY A N 1
ATOM 1579 C CA . GLY A 1 216 ? 11.592 1.964 -1.162 1.00 95.19 216 GLY A CA 1
ATOM 1580 C C . GLY A 1 216 ? 12.457 1.145 -2.120 1.00 95.19 216 GLY A C 1
ATOM 1581 O O . GLY A 1 216 ? 13.109 1.726 -2.989 1.00 95.19 216 GLY A O 1
ATOM 1582 N N . LYS A 1 217 ? 12.425 -0.188 -2.012 1.00 93.75 217 LYS A N 1
ATOM 1583 C CA . LYS A 1 217 ? 13.087 -1.089 -2.970 1.00 93.75 217 LYS A CA 1
ATOM 1584 C C . LYS A 1 217 ? 12.465 -0.968 -4.367 1.00 93.75 217 LYS A C 1
ATOM 1586 O O . LYS A 1 217 ? 13.190 -0.922 -5.357 1.00 93.75 217 LYS A O 1
ATOM 1591 N N . LEU A 1 218 ? 11.142 -0.825 -4.445 1.00 94.69 218 LEU A N 1
ATOM 1592 C CA . LEU A 1 218 ? 10.428 -0.618 -5.707 1.00 94.69 218 LEU A CA 1
ATOM 1593 C C . LEU A 1 218 ? 10.768 0.725 -6.382 1.00 94.69 218 LEU A C 1
ATOM 1595 O O . LEU A 1 218 ? 10.956 0.752 -7.597 1.00 94.69 218 LEU A O 1
ATOM 1599 N N . ASP A 1 219 ? 10.917 1.829 -5.632 1.00 96.25 219 ASP A N 1
ATOM 1600 C CA . ASP A 1 219 ? 11.379 3.118 -6.198 1.00 96.25 219 ASP A CA 1
ATOM 1601 C C . ASP A 1 219 ? 12.791 3.000 -6.793 1.00 96.25 219 ASP A C 1
ATOM 1603 O O . ASP A 1 219 ? 13.052 3.519 -7.881 1.00 96.25 219 ASP A O 1
ATOM 1607 N N . GLN A 1 220 ? 13.693 2.286 -6.109 1.00 93.12 220 GLN A N 1
ATOM 1608 C CA . GLN A 1 220 ? 15.051 2.031 -6.603 1.00 93.12 220 GLN A CA 1
ATOM 1609 C C . GLN A 1 220 ? 15.035 1.195 -7.885 1.00 93.12 220 GLN A C 1
ATOM 1611 O O . GLN A 1 220 ? 15.724 1.528 -8.847 1.00 93.12 220 GLN A O 1
ATOM 1616 N N . ALA A 1 221 ? 14.201 0.160 -7.936 1.00 92.94 221 ALA A N 1
ATOM 1617 C CA . ALA A 1 221 ? 14.061 -0.665 -9.124 1.00 92.94 221 ALA A CA 1
ATOM 1618 C C . ALA A 1 221 ? 13.444 0.097 -10.315 1.00 92.94 221 ALA A C 1
ATOM 1620 O O . ALA A 1 221 ? 13.856 -0.099 -11.458 1.00 92.94 221 ALA A O 1
ATOM 1621 N N . CYS A 1 222 ? 12.518 1.030 -10.073 1.00 95.38 222 CYS A N 1
ATOM 1622 C CA . CYS A 1 222 ? 12.018 1.947 -11.105 1.00 95.38 222 CYS A CA 1
ATOM 1623 C C . CYS A 1 222 ? 13.112 2.852 -11.673 1.00 95.38 222 CYS A C 1
ATOM 1625 O O . CYS A 1 222 ? 13.169 3.081 -12.881 1.00 95.38 222 CYS A O 1
ATOM 1627 N N . GLU A 1 223 ? 13.989 3.373 -10.816 1.00 94.56 223 GLU A N 1
ATOM 1628 C CA . GLU A 1 223 ? 15.150 4.149 -11.250 1.00 94.56 223 GLU A CA 1
ATOM 1629 C C . GLU A 1 223 ? 16.094 3.296 -12.114 1.00 94.56 223 GLU A C 1
ATOM 1631 O O . GLU A 1 223 ? 16.569 3.766 -13.149 1.00 94.56 223 GLU A O 1
ATOM 1636 N N . ALA A 1 224 ? 16.309 2.033 -11.739 1.00 92.25 224 ALA A N 1
ATOM 1637 C CA . ALA A 1 224 ? 17.079 1.075 -12.529 1.00 92.25 224 ALA A CA 1
ATOM 1638 C C . ALA A 1 224 ? 16.463 0.848 -13.916 1.00 92.25 224 ALA A C 1
ATOM 1640 O O . ALA A 1 224 ? 17.156 0.951 -14.929 1.00 92.25 224 ALA A O 1
ATOM 1641 N N . LEU A 1 225 ? 15.145 0.618 -13.969 1.00 94.12 225 LEU A N 1
ATOM 1642 C CA . LEU A 1 225 ? 14.400 0.455 -15.216 1.00 94.12 225 LEU A CA 1
ATOM 1643 C C . LEU A 1 225 ? 14.498 1.703 -16.098 1.00 94.12 225 LEU A C 1
ATOM 1645 O O . LEU A 1 225 ? 14.765 1.588 -17.293 1.00 94.12 225 LEU A O 1
ATOM 1649 N N . LYS A 1 226 ? 14.352 2.902 -15.518 1.00 95.38 226 LYS A N 1
ATOM 1650 C CA . LYS A 1 226 ? 14.513 4.170 -16.246 1.00 95.38 226 LYS A CA 1
ATOM 1651 C C . LYS A 1 226 ? 15.912 4.292 -16.854 1.00 95.38 226 LYS A C 1
ATOM 1653 O O . LYS A 1 226 ? 16.032 4.653 -18.021 1.00 95.38 226 LYS A O 1
ATOM 1658 N N . ARG A 1 227 ? 16.971 3.968 -16.103 1.00 92.62 227 ARG A N 1
ATOM 1659 C CA . ARG A 1 227 ? 18.352 3.987 -16.622 1.00 92.62 227 ARG A CA 1
ATOM 1660 C C . ARG A 1 227 ? 18.552 2.986 -17.753 1.00 92.62 227 ARG A C 1
ATOM 1662 O O . ARG A 1 227 ? 19.165 3.332 -18.756 1.00 92.62 227 ARG A O 1
ATOM 1669 N N . ALA A 1 228 ? 18.001 1.783 -17.618 1.00 90.75 228 ALA A N 1
ATOM 1670 C CA . ALA A 1 228 ? 18.061 0.759 -18.656 1.00 90.75 228 ALA A CA 1
ATOM 1671 C C . ALA A 1 228 ? 17.384 1.221 -19.957 1.00 90.75 228 ALA A C 1
ATOM 1673 O O . ALA A 1 228 ? 17.939 1.049 -21.041 1.00 90.75 228 ALA A O 1
ATOM 1674 N N . LEU A 1 229 ? 16.221 1.869 -19.844 1.00 93.19 229 LEU A N 1
ATOM 1675 C CA . LEU A 1 229 ? 15.511 2.453 -20.981 1.00 93.19 229 LEU A CA 1
ATOM 1676 C C . LEU A 1 229 ? 16.293 3.607 -21.627 1.00 93.19 229 LEU A C 1
ATOM 1678 O O . LEU A 1 229 ? 16.384 3.658 -22.849 1.00 93.19 229 LEU A O 1
ATOM 1682 N N . LEU A 1 230 ? 16.907 4.493 -20.835 1.00 92.69 230 LEU A N 1
ATOM 1683 C CA . LEU A 1 230 ? 17.747 5.586 -21.350 1.00 92.69 230 LEU A CA 1
ATOM 1684 C C . LEU A 1 230 ? 18.975 5.064 -22.103 1.00 92.69 230 LEU A C 1
ATOM 1686 O O . LEU A 1 230 ? 19.308 5.569 -23.172 1.00 92.69 230 LEU A O 1
ATOM 1690 N N . LEU A 1 231 ? 19.633 4.029 -21.575 1.00 89.88 231 LEU A N 1
ATOM 1691 C CA . LEU A 1 231 ? 20.748 3.370 -22.259 1.00 89.88 231 LEU A CA 1
ATOM 1692 C C . LEU A 1 231 ? 20.288 2.727 -23.567 1.00 89.88 231 LEU A C 1
ATOM 1694 O O . LEU A 1 231 ? 20.967 2.845 -24.585 1.00 89.88 231 LEU A O 1
ATOM 1698 N N . ARG A 1 232 ? 19.113 2.087 -23.566 1.00 88.56 232 ARG A N 1
ATOM 1699 C CA . ARG A 1 232 ? 18.527 1.511 -24.779 1.00 88.56 232 ARG A CA 1
ATOM 1700 C C . ARG A 1 232 ? 18.234 2.582 -25.829 1.00 88.56 232 ARG A C 1
ATOM 1702 O O . ARG A 1 232 ? 18.541 2.368 -26.998 1.00 88.56 232 ARG A O 1
ATOM 1709 N N . GLN A 1 233 ? 17.692 3.719 -25.407 1.00 91.69 233 GLN A N 1
ATOM 1710 C CA . GLN A 1 233 ? 17.433 4.863 -26.272 1.00 91.69 233 GLN A CA 1
ATOM 1711 C C . GLN A 1 233 ? 18.732 5.407 -26.886 1.00 91.69 233 GLN A C 1
ATOM 1713 O O . GLN A 1 233 ? 18.830 5.563 -28.100 1.00 91.69 233 GLN A O 1
ATOM 1718 N N . ALA A 1 234 ? 19.764 5.612 -26.061 1.00 88.56 234 ALA A N 1
ATOM 1719 C CA . ALA A 1 234 ? 21.073 6.074 -26.516 1.00 88.56 234 ALA A CA 1
ATOM 1720 C C . ALA A 1 234 ? 21.709 5.111 -27.533 1.00 88.56 234 ALA A C 1
ATOM 1722 O O . ALA A 1 234 ? 22.247 5.559 -28.545 1.00 88.56 234 ALA A O 1
ATOM 1723 N N . LEU A 1 235 ? 21.599 3.798 -27.303 1.00 86.75 235 LEU A N 1
ATOM 1724 C CA . LEU A 1 235 ? 22.060 2.775 -28.244 1.00 86.75 235 LEU A CA 1
ATOM 1725 C C . LEU A 1 235 ? 21.300 2.830 -29.572 1.00 86.75 235 LEU A C 1
ATOM 1727 O O . LEU A 1 235 ? 21.933 2.785 -30.619 1.00 86.75 235 LEU A O 1
ATOM 1731 N N . ALA A 1 236 ? 19.972 2.973 -29.547 1.00 87.69 236 ALA A N 1
ATOM 1732 C CA . ALA A 1 236 ? 19.172 3.077 -30.768 1.00 87.69 236 ALA A CA 1
ATOM 1733 C C . ALA A 1 236 ? 19.549 4.319 -31.601 1.00 87.69 236 ALA A C 1
ATOM 1735 O O . ALA A 1 236 ? 19.656 4.238 -32.824 1.00 87.69 236 ALA A O 1
ATOM 1736 N N . ILE A 1 237 ? 19.814 5.453 -30.942 1.00 88.06 237 ILE A N 1
ATOM 1737 C CA . ILE A 1 237 ? 20.289 6.681 -31.598 1.00 88.06 237 ILE A CA 1
ATOM 1738 C C . ILE A 1 237 ? 21.699 6.480 -32.177 1.00 88.06 237 ILE A C 1
ATOM 1740 O O . ILE A 1 237 ? 21.961 6.885 -33.309 1.00 88.06 237 ILE A O 1
ATOM 1744 N N . ALA A 1 238 ? 22.601 5.837 -31.430 1.00 86.69 238 ALA A N 1
ATOM 1745 C CA . ALA A 1 238 ? 23.961 5.549 -31.886 1.00 86.69 238 ALA A CA 1
ATOM 1746 C C . ALA A 1 238 ? 23.987 4.572 -33.074 1.00 86.69 238 ALA A C 1
ATOM 1748 O O . ALA A 1 238 ? 24.769 4.767 -33.999 1.00 86.69 238 ALA A O 1
ATOM 1749 N N . GLU A 1 239 ? 23.115 3.559 -33.088 1.00 86.56 239 GLU A N 1
ATOM 1750 C CA . GLU A 1 239 ? 22.953 2.620 -34.209 1.00 86.56 239 GLU A CA 1
ATOM 1751 C C . GLU A 1 239 ? 22.440 3.318 -35.481 1.00 86.56 239 GLU A C 1
ATOM 1753 O O . GLU A 1 239 ? 22.794 2.916 -36.589 1.00 86.56 239 GLU A O 1
ATOM 1758 N N . ALA A 1 240 ? 21.656 4.391 -35.340 1.00 87.06 240 ALA A N 1
ATOM 1759 C CA . ALA A 1 240 ? 21.195 5.210 -36.460 1.00 87.06 240 ALA A CA 1
ATOM 1760 C C . ALA A 1 240 ? 22.254 6.211 -36.976 1.00 87.06 240 ALA A C 1
ATOM 1762 O O . ALA A 1 240 ? 22.076 6.780 -38.057 1.00 87.06 240 ALA A O 1
ATOM 1763 N N . ALA A 1 241 ? 23.350 6.432 -36.237 1.00 85.56 241 ALA A N 1
ATOM 1764 C CA . ALA A 1 241 ? 24.399 7.396 -36.565 1.00 85.56 241 ALA A CA 1
ATOM 1765 C C . ALA A 1 241 ? 25.700 6.694 -37.031 1.00 85.56 241 ALA A C 1
ATOM 1767 O O . ALA A 1 241 ? 26.369 6.030 -36.234 1.00 85.56 241 ALA A O 1
ATOM 1768 N N . PRO A 1 242 ? 26.129 6.863 -38.299 1.00 78.31 242 PRO A N 1
ATOM 1769 C CA . PRO A 1 242 ? 27.364 6.252 -38.786 1.00 78.31 242 PRO A CA 1
ATOM 1770 C C . PRO A 1 242 ? 28.589 6.743 -37.991 1.00 78.31 242 PRO A C 1
ATOM 1772 O O . PRO A 1 242 ? 28.802 7.946 -37.861 1.00 78.31 242 PRO A O 1
ATOM 1775 N N . GLY A 1 243 ? 29.408 5.815 -37.479 1.00 78.81 243 GLY A N 1
ATOM 1776 C CA . GLY A 1 243 ? 30.670 6.108 -36.777 1.00 78.81 243 GLY A CA 1
ATOM 1777 C C . GLY A 1 243 ? 30.577 6.297 -35.255 1.00 78.81 243 GLY A C 1
ATOM 1778 O O . GLY A 1 243 ? 31.611 6.424 -34.608 1.00 78.81 243 GLY A O 1
ATOM 1779 N N . VAL A 1 244 ? 29.374 6.288 -34.664 1.00 74.69 244 VAL A N 1
ATOM 1780 C CA . VAL A 1 244 ? 29.179 6.408 -33.200 1.00 74.69 244 VAL A CA 1
ATOM 1781 C C . VAL A 1 244 ? 29.076 5.037 -32.519 1.00 74.69 244 VAL A C 1
ATOM 1783 O O . VAL A 1 244 ? 29.452 4.890 -31.357 1.00 74.69 244 VAL A O 1
ATOM 1786 N N . ALA A 1 245 ? 28.618 4.016 -33.249 1.00 67.50 245 ALA A N 1
ATOM 1787 C CA . ALA A 1 245 ? 28.409 2.665 -32.725 1.00 67.50 245 ALA A CA 1
ATOM 1788 C C . ALA A 1 245 ? 29.685 2.012 -32.155 1.00 67.50 245 ALA A C 1
ATOM 1790 O O . ALA A 1 245 ? 29.598 1.276 -31.174 1.00 67.50 245 ALA A O 1
ATOM 1791 N N . ASP A 1 246 ? 30.860 2.327 -32.712 1.00 68.94 246 ASP A N 1
ATOM 1792 C CA . ASP A 1 246 ? 32.147 1.771 -32.267 1.00 68.94 246 ASP A CA 1
ATOM 1793 C C . ASP A 1 246 ? 32.610 2.335 -30.911 1.00 68.94 246 ASP A C 1
ATOM 1795 O O . ASP A 1 246 ? 33.437 1.725 -30.236 1.00 68.94 246 ASP A O 1
ATOM 1799 N N . ALA A 1 247 ? 32.066 3.481 -30.483 1.00 69.44 247 ALA A N 1
ATOM 1800 C CA . ALA A 1 247 ? 32.400 4.110 -29.205 1.00 69.44 247 ALA A CA 1
ATOM 1801 C C . ALA A 1 247 ? 31.555 3.588 -28.029 1.00 69.44 247 ALA A C 1
ATOM 1803 O O . ALA A 1 247 ? 31.885 3.854 -26.872 1.00 69.44 247 ALA A O 1
ATOM 1804 N N . PHE A 1 248 ? 30.463 2.862 -28.299 1.00 73.19 248 PHE A N 1
ATOM 1805 C CA . PHE A 1 248 ? 29.567 2.356 -27.261 1.00 73.19 248 PHE A CA 1
ATOM 1806 C C . PHE A 1 248 ? 29.926 0.911 -26.899 1.00 73.19 248 PHE A C 1
ATOM 1808 O O . PHE A 1 248 ? 29.482 -0.050 -27.531 1.00 73.19 248 PHE A O 1
ATOM 1815 N N . ASP A 1 249 ? 30.731 0.748 -25.848 1.00 67.50 249 ASP A N 1
ATOM 1816 C CA . ASP A 1 249 ? 31.040 -0.570 -25.300 1.00 67.50 249 ASP A CA 1
ATOM 1817 C C . ASP A 1 249 ? 29.785 -1.185 -24.659 1.00 67.50 249 ASP A C 1
ATOM 1819 O O . ASP A 1 249 ? 29.396 -0.855 -23.534 1.00 67.50 249 ASP A O 1
ATOM 1823 N N . ARG A 1 250 ? 29.152 -2.118 -25.382 1.00 63.31 250 ARG A N 1
ATOM 1824 C CA . ARG A 1 250 ? 27.944 -2.838 -24.944 1.00 63.31 250 ARG A CA 1
ATOM 1825 C C . ARG A 1 250 ? 28.149 -3.606 -23.631 1.00 63.31 250 ARG A C 1
ATOM 1827 O O . ARG A 1 250 ? 27.160 -3.959 -22.992 1.00 63.31 250 ARG A O 1
ATOM 1834 N N . SER A 1 251 ? 29.396 -3.860 -23.218 1.00 58.41 251 SER A N 1
ATOM 1835 C CA . SER A 1 251 ? 29.718 -4.615 -22.003 1.00 58.41 251 SER A CA 1
ATOM 1836 C C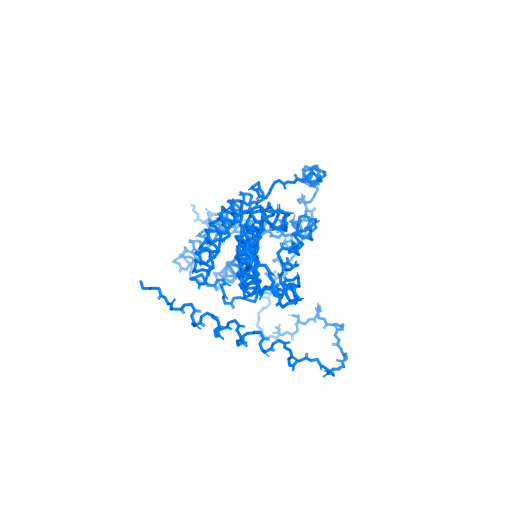 . SER A 1 251 ? 29.559 -3.807 -20.706 1.00 58.41 251 SER A C 1
ATOM 1838 O O . SER A 1 251 ? 29.286 -4.386 -19.655 1.00 58.41 251 SER A O 1
ATOM 1840 N N . THR A 1 252 ? 29.630 -2.472 -20.767 1.00 57.94 252 THR A N 1
ATOM 1841 C CA . THR A 1 252 ? 29.548 -1.606 -19.571 1.00 57.94 252 THR A CA 1
ATOM 1842 C C . THR A 1 252 ? 28.118 -1.313 -19.106 1.00 57.94 252 THR A C 1
ATOM 1844 O O . THR A 1 252 ? 27.916 -0.802 -18.006 1.00 57.94 252 THR A O 1
ATOM 1847 N N . ALA A 1 253 ? 27.104 -1.658 -19.902 1.00 57.16 253 ALA A N 1
ATOM 1848 C CA . ALA A 1 253 ? 25.758 -1.120 -19.724 1.00 57.16 253 ALA A CA 1
ATOM 1849 C C . ALA A 1 253 ? 24.812 -1.917 -18.800 1.00 57.16 253 ALA A C 1
ATOM 1851 O O . ALA A 1 253 ? 23.746 -1.391 -18.483 1.00 57.16 253 ALA A O 1
ATOM 1852 N N . ALA A 1 254 ? 25.102 -3.162 -18.386 1.00 59.00 254 ALA A N 1
ATOM 1853 C CA . ALA A 1 254 ? 23.995 -4.020 -17.918 1.00 59.00 254 ALA A CA 1
ATOM 1854 C C . ALA A 1 254 ? 24.197 -5.114 -16.840 1.00 59.00 254 ALA A C 1
ATOM 1856 O O . ALA A 1 254 ? 23.222 -5.837 -16.625 1.00 59.00 254 ALA A O 1
ATOM 1857 N N . PRO A 1 255 ? 25.329 -5.303 -16.130 1.00 59.62 255 PRO A N 1
ATOM 1858 C CA . PRO A 1 255 ? 25.421 -6.465 -15.238 1.00 59.62 255 PRO A CA 1
ATOM 1859 C C . PRO A 1 255 ? 24.542 -6.375 -13.970 1.00 59.62 255 PRO A C 1
ATOM 1861 O O . PRO A 1 255 ? 24.059 -7.408 -13.519 1.00 59.62 255 PRO A O 1
ATOM 1864 N N . ASP A 1 256 ? 24.253 -5.179 -13.433 1.00 73.50 256 ASP A N 1
ATOM 1865 C CA . ASP A 1 256 ? 23.524 -5.028 -12.148 1.00 73.50 256 ASP A CA 1
ATOM 1866 C C . ASP A 1 256 ? 22.038 -4.620 -12.284 1.00 73.50 256 ASP A C 1
ATOM 1868 O O . ASP A 1 256 ? 21.275 -4.593 -11.321 1.00 73.50 256 ASP A O 1
ATOM 1872 N N . VAL A 1 257 ? 21.570 -4.327 -13.501 1.00 81.31 257 VAL A N 1
ATOM 1873 C CA . VAL A 1 257 ? 20.169 -3.920 -13.718 1.00 81.31 257 VAL A CA 1
ATOM 1874 C C . VAL A 1 257 ? 19.219 -5.095 -13.478 1.00 81.31 257 VAL A C 1
ATOM 1876 O O . VAL A 1 257 ? 18.125 -4.908 -12.956 1.00 81.31 257 VAL A O 1
ATOM 1879 N N . GLN A 1 258 ? 19.627 -6.316 -13.832 1.00 83.50 258 GLN A N 1
ATOM 1880 C CA . GLN A 1 258 ? 18.735 -7.472 -13.802 1.00 83.50 258 GLN A CA 1
ATOM 1881 C C . GLN A 1 258 ? 18.240 -7.802 -12.388 1.00 83.50 258 GLN A C 1
ATOM 1883 O O . GLN A 1 258 ? 17.035 -7.947 -12.212 1.00 83.50 258 GLN A O 1
ATOM 1888 N N . GLY A 1 259 ? 19.133 -7.825 -11.392 1.00 83.75 259 GLY A N 1
ATOM 1889 C CA . GLY A 1 259 ? 18.748 -8.087 -10.002 1.00 83.75 259 GLY A CA 1
ATOM 1890 C C . GLY A 1 259 ? 17.808 -7.017 -9.442 1.00 83.75 259 GLY A C 1
ATOM 1891 O O . GLY A 1 259 ? 16.845 -7.332 -8.750 1.00 83.75 259 GLY A O 1
ATOM 1892 N N . GLN A 1 260 ? 18.014 -5.751 -9.815 1.00 85.94 260 GLN A N 1
ATOM 1893 C CA . GLN A 1 260 ? 17.116 -4.660 -9.425 1.00 85.94 260 GLN A CA 1
ATOM 1894 C C . GLN A 1 260 ? 15.745 -4.783 -10.106 1.00 85.94 260 GLN A C 1
ATOM 1896 O O . GLN A 1 260 ? 14.724 -4.519 -9.479 1.00 85.94 260 GLN A O 1
ATOM 1901 N N . LEU A 1 261 ? 15.690 -5.226 -11.365 1.00 85.94 261 LEU A N 1
ATOM 1902 C CA . LEU A 1 261 ? 14.425 -5.463 -12.069 1.00 85.94 261 LEU A CA 1
ATOM 1903 C C . LEU A 1 261 ? 13.675 -6.693 -11.559 1.00 85.94 261 LEU A C 1
ATOM 1905 O O . LEU A 1 261 ? 12.446 -6.719 -11.641 1.00 85.94 261 LEU A O 1
ATOM 1909 N N . ASP A 1 262 ? 14.381 -7.692 -11.033 1.00 87.31 262 ASP A N 1
ATOM 1910 C CA . ASP A 1 262 ? 13.744 -8.867 -10.448 1.00 87.31 262 ASP A CA 1
ATOM 1911 C C . ASP A 1 262 ? 12.925 -8.490 -9.205 1.00 87.31 262 ASP A C 1
ATOM 1913 O O . ASP A 1 262 ? 11.833 -9.018 -9.042 1.00 87.31 262 ASP A O 1
ATOM 1917 N N . VAL A 1 263 ? 13.299 -7.438 -8.464 1.00 86.56 263 VAL A N 1
ATOM 1918 C CA . VAL A 1 263 ? 12.465 -6.857 -7.387 1.00 86.56 263 VAL A CA 1
ATOM 1919 C C . VAL A 1 263 ? 11.101 -6.350 -7.888 1.00 86.56 263 VAL A C 1
ATOM 1921 O O . VAL A 1 263 ? 10.118 -6.386 -7.155 1.00 86.56 263 VAL A O 1
ATOM 1924 N N . LEU A 1 264 ? 10.997 -5.871 -9.136 1.00 84.81 264 LEU A N 1
ATOM 1925 C CA . LEU A 1 264 ? 9.703 -5.465 -9.718 1.00 84.81 264 LEU A CA 1
ATOM 1926 C C . LEU A 1 264 ? 8.872 -6.660 -10.208 1.00 84.81 264 LEU A C 1
ATOM 1928 O O . LEU A 1 264 ? 7.673 -6.516 -10.464 1.00 84.81 264 LEU A O 1
ATOM 1932 N N . ARG A 1 265 ? 9.511 -7.820 -10.394 1.00 85.44 265 ARG A N 1
ATOM 1933 C CA . ARG A 1 265 ? 8.871 -9.077 -10.808 1.00 85.44 265 ARG A CA 1
ATOM 1934 C C . ARG A 1 265 ? 8.480 -9.935 -9.618 1.00 85.44 265 ARG A C 1
ATOM 1936 O O . ARG A 1 265 ? 7.477 -10.640 -9.706 1.00 85.44 265 ARG A O 1
ATOM 1943 N N . GLU A 1 266 ? 9.247 -9.853 -8.536 1.00 85.31 266 GLU A N 1
ATOM 1944 C CA . GLU A 1 266 ? 8.898 -10.359 -7.220 1.00 85.31 266 GLU A CA 1
ATOM 1945 C C . GLU A 1 266 ? 7.608 -9.674 -6.784 1.00 85.31 266 GLU A C 1
ATOM 1947 O O . GLU A 1 266 ? 7.563 -8.530 -6.325 1.00 85.31 266 GLU A O 1
ATOM 1952 N N . ARG A 1 267 ? 6.511 -10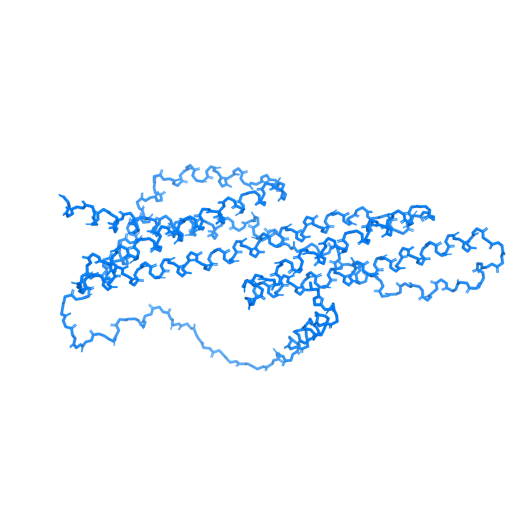.387 -7.012 1.00 73.50 267 ARG A N 1
ATOM 1953 C CA . ARG A 1 267 ? 5.229 -10.018 -6.449 1.00 73.50 267 ARG A CA 1
ATOM 1954 C C . ARG A 1 267 ? 5.303 -10.355 -4.976 1.00 73.50 267 ARG A C 1
ATOM 1956 O O . ARG A 1 267 ? 5.620 -11.490 -4.631 1.00 73.50 267 ARG A O 1
ATOM 1963 N N . GLU A 1 268 ? 4.977 -9.383 -4.130 1.00 66.81 268 GLU A N 1
ATOM 1964 C CA . GLU A 1 268 ? 4.627 -9.696 -2.751 1.00 66.81 268 GLU A CA 1
ATOM 1965 C C . GLU A 1 268 ? 3.529 -10.765 -2.833 1.00 66.81 268 GLU A C 1
ATOM 1967 O O . GLU A 1 268 ? 2.527 -10.576 -3.536 1.00 66.81 268 GLU A O 1
ATOM 1972 N N . GLU A 1 269 ? 3.775 -11.937 -2.244 1.00 64.00 269 GLU A N 1
ATOM 1973 C CA . GLU A 1 269 ? 2.841 -13.055 -2.277 1.00 64.00 269 GLU A CA 1
ATOM 1974 C C . GLU A 1 269 ? 1.587 -12.663 -1.488 1.00 64.00 269 GLU A C 1
ATOM 1976 O O . GLU A 1 269 ? 1.393 -13.028 -0.336 1.00 64.00 269 GLU A O 1
ATOM 1981 N N . LEU A 1 270 ? 0.669 -11.949 -2.144 1.00 61.31 270 LEU A N 1
ATOM 1982 C CA . LEU A 1 270 ? -0.689 -11.719 -1.646 1.00 61.31 270 LEU A CA 1
ATOM 1983 C C . LEU A 1 270 ? -1.434 -13.051 -1.437 1.00 61.31 270 LEU A C 1
ATOM 1985 O O . LEU A 1 270 ? -2.503 -13.078 -0.830 1.00 61.31 270 LEU A O 1
ATOM 1989 N N . GLY A 1 271 ? -0.878 -14.145 -1.977 1.00 53.25 271 GLY A N 1
ATOM 1990 C CA . GLY A 1 271 ? -1.407 -15.498 -1.948 1.00 53.25 271 GLY A CA 1
ATOM 1991 C C . GLY A 1 271 ? -1.708 -15.984 -0.541 1.00 53.25 271 GLY A C 1
ATOM 1992 O O . GLY A 1 271 ? -2.830 -16.423 -0.320 1.00 53.25 271 GLY A O 1
ATOM 1993 N N . GLU A 1 272 ? -0.788 -15.823 0.415 1.00 54.94 272 GLU A N 1
ATOM 1994 C CA . GLU A 1 272 ? -0.983 -16.337 1.779 1.00 54.94 272 GLU A CA 1
ATOM 1995 C C . GLU A 1 272 ? -2.196 -15.677 2.470 1.00 54.94 272 GLU A C 1
ATOM 1997 O O . GLU A 1 272 ? -2.945 -16.339 3.188 1.00 54.94 272 GLU A O 1
ATOM 2002 N N . PHE A 1 273 ? -2.500 -14.415 2.138 1.00 52.53 273 PHE A N 1
ATOM 2003 C CA . PHE A 1 273 ? -3.662 -13.678 2.649 1.00 52.53 273 PHE A CA 1
ATOM 2004 C C . PHE A 1 273 ? -4.959 -13.945 1.866 1.00 52.53 273 PHE A C 1
ATOM 2006 O O . PHE A 1 273 ? -6.019 -14.105 2.471 1.00 52.53 273 PHE A O 1
ATOM 2013 N N . LEU A 1 274 ? -4.900 -14.054 0.531 1.00 53.19 274 LEU A N 1
ATOM 2014 C CA . LEU A 1 274 ? -6.060 -14.458 -0.279 1.00 53.19 274 LEU A CA 1
ATOM 2015 C C . LEU A 1 274 ? -6.493 -15.900 0.033 1.00 53.19 274 LEU A C 1
ATOM 2017 O O . LEU A 1 274 ? -7.678 -16.217 -0.070 1.00 53.19 274 LEU A O 1
ATOM 2021 N N . SER A 1 275 ? -5.553 -16.755 0.452 1.00 51.75 275 SER A N 1
ATOM 2022 C CA . SER A 1 275 ? -5.817 -18.124 0.903 1.00 51.75 275 SER A CA 1
ATOM 2023 C C . SER A 1 275 ? -6.085 -18.257 2.406 1.00 51.75 275 SER A C 1
ATOM 2025 O O . SER A 1 275 ? -6.641 -19.272 2.824 1.00 51.75 275 SER A O 1
ATOM 2027 N N . GLY A 1 276 ? -5.742 -17.245 3.212 1.00 48.91 276 GLY A N 1
ATOM 2028 C CA . GLY A 1 276 ? -5.833 -17.210 4.681 1.00 48.91 276 GLY A CA 1
ATOM 2029 C C . GLY A 1 276 ? -7.257 -17.116 5.244 1.00 48.91 276 GLY A C 1
ATOM 2030 O O . GLY A 1 276 ? -7.502 -16.453 6.252 1.00 48.91 276 GLY A O 1
ATOM 2031 N N . GLY A 1 277 ? -8.223 -17.777 4.603 1.00 48.28 277 GLY A N 1
ATOM 2032 C CA . GLY A 1 277 ? -9.622 -17.823 5.023 1.00 48.28 277 GLY A CA 1
ATOM 2033 C C . GLY A 1 277 ? -9.837 -18.409 6.425 1.00 48.28 277 GLY A C 1
ATOM 2034 O O . GLY A 1 277 ? -10.866 -18.122 7.033 1.00 48.28 277 GLY A O 1
ATOM 2035 N N . THR A 1 278 ? -8.876 -19.153 6.975 1.00 46.78 278 THR A N 1
ATOM 2036 C CA . THR A 1 278 ? -8.966 -19.751 8.317 1.00 46.78 278 THR A CA 1
ATOM 2037 C C . THR A 1 278 ? -8.825 -18.722 9.437 1.00 46.78 278 THR A C 1
ATOM 2039 O O . THR A 1 278 ? -9.641 -18.721 10.351 1.00 46.78 278 THR A O 1
ATOM 2042 N N . ASP A 1 279 ? -7.899 -17.768 9.309 1.00 56.00 279 ASP A N 1
ATOM 2043 C CA . ASP A 1 279 ? -7.730 -16.673 10.279 1.00 56.00 279 ASP A CA 1
ATOM 2044 C C . ASP A 1 279 ? -8.953 -15.740 10.275 1.00 56.00 279 ASP A C 1
ATOM 2046 O O . ASP A 1 279 ? -9.376 -15.222 11.305 1.00 56.00 279 ASP A O 1
ATOM 2050 N N . SER A 1 280 ? -9.585 -15.573 9.107 1.00 60.44 280 SER A N 1
ATOM 2051 C CA . SER A 1 280 ? -10.764 -14.718 8.967 1.00 60.44 280 SER A CA 1
ATOM 2052 C C . SER A 1 280 ? -12.011 -15.273 9.659 1.00 60.44 280 SER A C 1
ATOM 2054 O O . SER A 1 280 ? -12.842 -14.486 10.098 1.00 60.44 280 SER A O 1
ATOM 2056 N N . ALA A 1 281 ? -12.164 -16.598 9.758 1.00 62.25 281 ALA A N 1
ATOM 2057 C CA . ALA A 1 281 ? -13.337 -17.211 10.380 1.00 62.25 281 ALA A CA 1
ATOM 2058 C C . ALA A 1 281 ? -13.283 -17.062 11.905 1.00 62.25 281 ALA A C 1
ATOM 2060 O O . ALA A 1 281 ? -14.242 -16.582 12.512 1.00 62.25 281 ALA A O 1
ATOM 2061 N N . ASP A 1 282 ? -12.134 -17.377 12.503 1.00 65.88 282 ASP A N 1
ATOM 2062 C CA . ASP A 1 282 ? -11.895 -17.177 13.934 1.00 65.88 282 ASP A CA 1
ATOM 2063 C C . ASP A 1 282 ? -11.945 -15.687 14.302 1.00 65.88 282 ASP A C 1
ATOM 2065 O O . ASP A 1 282 ? -12.501 -15.308 15.335 1.00 65.88 282 ASP A O 1
ATOM 2069 N N . GLU A 1 283 ? -11.455 -14.810 13.423 1.00 64.38 283 GLU A N 1
ATOM 2070 C CA . GLU A 1 283 ? -11.511 -13.361 13.620 1.00 64.38 283 GLU A CA 1
ATOM 2071 C C . GLU A 1 283 ? -12.932 -12.789 13.458 1.00 64.38 283 GLU A C 1
ATOM 2073 O O . GLU A 1 283 ? -13.331 -11.915 14.229 1.00 64.38 283 GLU A O 1
ATOM 2078 N N . VAL A 1 284 ? -13.742 -13.310 12.528 1.00 67.56 284 VAL A N 1
ATOM 2079 C CA . VAL A 1 284 ? -15.174 -12.975 12.424 1.00 67.56 284 VAL A CA 1
ATOM 2080 C C . VAL A 1 284 ? -15.928 -13.445 13.665 1.00 67.56 284 VAL A C 1
ATOM 2082 O O . VAL A 1 284 ? -16.734 -12.684 14.200 1.00 67.56 284 VAL A O 1
ATOM 2085 N N . HIS A 1 285 ? -15.649 -14.654 14.160 1.00 69.50 285 HIS A N 1
ATOM 2086 C CA . HIS A 1 285 ? -16.236 -15.150 15.403 1.00 69.50 285 HIS A CA 1
ATOM 2087 C C . HIS A 1 285 ? -15.843 -14.284 16.603 1.00 69.50 285 HIS A C 1
ATOM 2089 O O . HIS A 1 285 ? -16.707 -13.954 17.417 1.00 69.50 285 HIS A O 1
ATOM 2095 N N . ARG A 1 286 ? -14.581 -13.842 16.681 1.00 74.69 286 ARG A N 1
ATOM 2096 C CA . ARG A 1 286 ? -14.130 -12.906 17.719 1.00 74.69 286 ARG A CA 1
ATOM 2097 C C . ARG A 1 286 ? -14.881 -11.576 17.644 1.00 74.69 286 ARG A C 1
ATOM 2099 O O . ARG A 1 286 ? -15.397 -11.117 18.657 1.00 74.69 286 ARG A O 1
ATOM 2106 N N . LEU A 1 287 ? -14.991 -10.983 16.454 1.00 69.44 287 LEU A N 1
ATOM 2107 C CA . LEU A 1 287 ? -15.688 -9.709 16.257 1.00 69.44 287 LEU A CA 1
ATOM 2108 C C . LEU A 1 287 ? -17.185 -9.791 16.553 1.00 69.44 287 LEU A C 1
ATOM 2110 O O . LEU A 1 287 ? -17.747 -8.857 17.118 1.00 69.44 287 LEU A O 1
ATOM 2114 N N . GLN A 1 288 ? -17.839 -10.891 16.183 1.00 75.12 288 GLN A N 1
ATOM 2115 C CA . GLN A 1 288 ? -19.239 -11.121 16.534 1.00 75.12 288 GLN A CA 1
ATOM 2116 C C . GLN A 1 288 ? -19.414 -11.191 18.049 1.00 75.12 288 GLN A C 1
ATOM 2118 O O . GLN A 1 288 ? -20.289 -10.522 18.588 1.00 75.12 288 GLN A O 1
ATOM 2123 N N . ALA A 1 289 ? -18.538 -11.923 18.734 1.00 75.69 289 ALA A N 1
ATOM 2124 C CA . ALA A 1 289 ? -18.577 -12.035 20.184 1.00 75.69 289 ALA A CA 1
ATOM 2125 C C . ALA A 1 289 ? -18.328 -10.675 20.877 1.00 75.69 289 ALA A C 1
ATOM 2127 O O . ALA A 1 289 ? -18.989 -10.345 21.863 1.00 75.69 289 ALA A O 1
ATOM 2128 N N . GLU A 1 290 ? -17.435 -9.842 20.330 1.00 72.88 290 GLU A N 1
ATOM 2129 C CA . GLU A 1 290 ? -17.225 -8.458 20.782 1.00 72.88 290 GLU A CA 1
ATOM 2130 C C . GLU A 1 290 ? -18.472 -7.580 20.550 1.00 72.88 290 GLU A C 1
ATOM 2132 O O . GLU A 1 290 ? -18.880 -6.845 21.449 1.00 72.88 290 GLU A O 1
ATOM 2137 N N . GLN A 1 291 ? -19.120 -7.670 19.381 1.00 77.44 291 GLN A N 1
ATOM 2138 C CA . GLN A 1 291 ? -20.359 -6.930 19.095 1.00 77.44 291 GLN A CA 1
ATOM 2139 C C . GLN A 1 291 ? -21.516 -7.350 20.003 1.00 77.44 291 GLN A C 1
ATOM 2141 O O . GLN A 1 291 ? -22.297 -6.504 20.437 1.00 77.44 291 GLN A O 1
ATOM 2146 N N . GLU A 1 292 ? -21.625 -8.637 20.318 1.00 80.25 292 GLU A N 1
ATOM 2147 C CA . GLU A 1 292 ? -22.629 -9.143 21.250 1.00 80.25 292 GLU A CA 1
ATOM 2148 C C . GLU A 1 292 ? -22.384 -8.643 22.670 1.00 80.25 292 GLU A C 1
ATOM 2150 O O . GLU A 1 292 ? -23.333 -8.225 23.333 1.00 80.25 292 GLU A O 1
ATOM 2155 N N . ALA A 1 293 ? -21.124 -8.605 23.117 1.00 76.62 293 ALA A N 1
ATOM 2156 C CA . ALA A 1 293 ? -20.767 -8.017 24.404 1.00 76.62 293 ALA A CA 1
ATOM 2157 C C . ALA A 1 293 ? -21.143 -6.526 24.466 1.00 76.62 293 ALA A C 1
ATOM 2159 O O . ALA A 1 293 ? -21.705 -6.071 25.462 1.00 76.62 293 ALA A O 1
ATOM 2160 N N . VAL A 1 294 ? -20.905 -5.773 23.387 1.00 75.50 294 VAL A N 1
ATOM 2161 C CA . VAL A 1 294 ? -21.347 -4.373 23.273 1.00 75.50 294 VAL A CA 1
ATOM 2162 C C . VAL A 1 294 ? -22.876 -4.269 23.336 1.00 75.50 294 VAL A C 1
ATOM 2164 O O . VAL A 1 294 ? -23.400 -3.460 24.100 1.00 75.50 294 VAL A O 1
ATOM 2167 N N . GLY A 1 295 ? -23.598 -5.119 22.603 1.00 80.56 295 GLY A N 1
ATOM 2168 C CA . GLY A 1 295 ? -25.062 -5.146 22.616 1.00 80.56 295 GLY A CA 1
ATOM 2169 C C . GLY A 1 295 ? -25.662 -5.560 23.967 1.00 80.56 295 GLY A C 1
ATOM 2170 O O . GLY A 1 295 ? -26.751 -5.114 24.324 1.00 80.56 295 GLY A O 1
ATOM 2171 N N . GLU A 1 296 ? -24.968 -6.393 24.744 1.00 83.50 296 GLU A N 1
ATOM 2172 C CA . GLU A 1 296 ? -25.340 -6.716 26.126 1.00 83.50 296 GLU A CA 1
ATOM 2173 C C . GLU A 1 296 ? -25.225 -5.486 27.028 1.00 83.50 296 GLU A C 1
ATOM 2175 O O . GLU A 1 296 ? -26.164 -5.167 27.753 1.00 83.50 296 GLU A O 1
ATOM 2180 N N . VAL A 1 297 ? -24.115 -4.746 26.936 1.00 77.25 297 VAL A N 1
ATOM 2181 C CA . VAL A 1 297 ? -23.923 -3.497 27.692 1.00 77.25 297 VAL A CA 1
ATOM 2182 C C . VAL A 1 297 ? -24.997 -2.469 27.333 1.00 77.25 297 VAL A C 1
ATOM 2184 O O . VAL A 1 297 ? -25.556 -1.828 28.221 1.00 77.25 297 VAL A O 1
ATOM 2187 N N . GLU A 1 298 ? -25.340 -2.335 26.051 1.00 80.31 298 GLU A N 1
ATOM 2188 C CA . GLU A 1 298 ? -26.434 -1.465 25.605 1.00 80.31 298 GLU A CA 1
ATOM 2189 C C . GLU A 1 298 ? -27.786 -1.874 26.198 1.00 80.31 298 GLU A C 1
ATOM 2191 O O . GLU A 1 298 ? -28.537 -1.010 26.656 1.00 80.31 298 GLU A O 1
ATOM 2196 N N . ARG A 1 299 ? -28.089 -3.179 26.233 1.00 86.06 299 ARG A N 1
ATOM 2197 C CA . ARG A 1 299 ? -29.319 -3.699 26.847 1.00 86.06 299 ARG A CA 1
ATOM 2198 C C . ARG A 1 299 ? -29.369 -3.425 28.344 1.00 86.06 299 ARG A C 1
ATOM 2200 O O . ARG A 1 299 ? -30.402 -2.963 28.821 1.00 86.06 299 ARG A O 1
ATOM 2207 N N . LEU A 1 300 ? -28.268 -3.638 29.063 1.00 81.00 300 LEU A N 1
ATOM 2208 C CA . LEU A 1 300 ? -28.181 -3.329 30.493 1.00 81.00 300 LEU A CA 1
ATOM 2209 C C . LEU A 1 300 ? -28.403 -1.834 30.761 1.00 81.00 300 LEU A C 1
ATOM 2211 O O . LEU A 1 300 ? -29.138 -1.483 31.674 1.00 81.00 300 LEU A O 1
ATOM 2215 N N . LEU A 1 301 ? -27.861 -0.950 29.916 1.00 76.69 301 LEU A N 1
ATOM 2216 C CA . LEU A 1 301 ? -28.084 0.499 30.019 1.00 76.69 301 LEU A CA 1
ATOM 2217 C C . LEU A 1 301 ? -29.490 0.953 29.603 1.00 76.69 301 LEU A C 1
ATOM 2219 O O . LEU A 1 301 ? -29.878 2.086 29.892 1.00 76.69 301 LEU A O 1
ATOM 2223 N N . GLY A 1 302 ? -30.215 0.131 28.846 1.00 80.94 302 GLY A N 1
ATOM 2224 C CA . GLY A 1 302 ? -31.585 0.399 28.417 1.00 80.94 302 GLY A CA 1
ATOM 2225 C C . GLY A 1 302 ? -32.647 -0.118 29.387 1.00 80.94 302 GLY A C 1
ATOM 2226 O O . GLY A 1 302 ? -33.745 0.424 29.392 1.00 80.94 302 GLY A O 1
ATOM 2227 N N . ALA A 1 303 ? -32.326 -1.136 30.191 1.00 72.38 303 ALA A N 1
ATOM 2228 C CA . ALA A 1 303 ? -33.260 -1.797 31.104 1.00 72.38 303 ALA A CA 1
ATOM 2229 C C . ALA A 1 303 ? -33.601 -0.981 32.368 1.00 72.38 303 ALA A C 1
ATOM 2231 O O . ALA A 1 303 ? -34.603 -1.273 33.010 1.00 72.38 303 ALA A O 1
ATOM 2232 N N . ASP A 1 304 ? -32.806 0.041 32.698 1.00 54.66 304 ASP A N 1
ATOM 2233 C CA . ASP A 1 304 ? -33.028 0.941 33.845 1.00 54.66 304 ASP A CA 1
ATOM 2234 C C . ASP A 1 304 ? -33.936 2.154 33.526 1.00 54.66 304 ASP A C 1
ATOM 2236 O O . ASP A 1 304 ? -34.050 3.079 34.333 1.00 54.66 304 ASP A O 1
ATOM 2240 N N . LYS A 1 305 ? -34.577 2.179 32.349 1.00 53.78 305 LYS A N 1
ATOM 2241 C CA . LYS A 1 305 ? -35.596 3.178 31.978 1.00 53.78 305 LYS A CA 1
ATOM 2242 C C . LYS A 1 305 ? -37.002 2.611 32.094 1.00 53.78 305 LYS A C 1
ATOM 2244 O O . LYS A 1 305 ? -37.875 3.374 32.561 1.00 53.78 305 LYS A O 1
#

pLDDT: mean 74.34, std 21.12, range [26.08, 97.94]

Sequence (305 aa):
MTAPLSVWRKHVAAVGSSADAGSVVGGGAGVGLALAVTAAFSAAGAGSVALAAVGTLGLALLGARLGRRHGPALAERYLDARQPRSLLTVRDDLNARVAALNESGKRIAALRAKLTADLAGAQTKGALEVLQAAAQASLRQHDRLSTELWRVSLAQWQNQLQPALATWRTLDDRGAEAEIARVERARLELQRLVSGWMAQPLANTDSGKQVLVHAGKLDQACEALKRALLLRQALAIAEAAPGVADAFDRSTAAPDVQGQLDVLREREELGEFLSGGTDSADEVHRLQAEQEAVGEVERLLGADK

Foldseek 3Di:
DDDDCVVVVVVLVVVVVVVPPDDDDDDDDDDDDDPPPPPPDDDDDPPPVVVVVCLVVVLVVVLVVVCVVCVVVVVVVVVVLPPPDDLVNVLVVLVVVLVVLVVVLVLLVVLLVVLVPPDDDPVSVVVNVLSVVLNVVSVVVSLVSVLVSLLSVVLVLLVQCVVLLVCLVPDALVRLVVSLVSLVVSLVVLVVSLVVLCVDPSCPDPSVVVSSSLSVLVSVLSVLSSLSSVVNNVQNVQVVDPPSNVVDDPVVRDDPNVVSPVSSVPRPPCVCVSVVVVVVVVVVSVVVSSVVSSVVSVVVVVVVD